Protein AF-0000000078954044 (afdb_homodimer)

Foldseek 3Di:
DPPPVPDPPVPDPDFPAWDWDQFPNAIKTWTWHDDPAEIEIEIASPVDFQWKKKKAQPPQPPVPPPPCVVAWDDDPVDTDFRDIDIDIPDHDDDPLVVVLVSLLCRLACVVVDNHMYMYGDHDPDRDPVRSVSVSVCCRVRPD/DPPPVPDPPPPDPDFPAWDWDQFPNAIKTWTWHDDPAEIEIEIASPVDFQWKKKKAQPPQPPVPPPPCVVAWDDDPVDTDFRDIDIDIPDHDDDPLVVVLVSLLCRLACVVVPNHMYMYTDHDPDRDPVRSVSVSVCCRPRPD

Secondary structure (DSSP, 8-state):
------S--TT--S-SEEEEEEETTEEEEEEEEE-SSEEEEEEESSSSB-EEEEEEESS---TT--GGGG--EE-SS-EEPPPEEEEEEEE---HHHHHHHHHHHHHSGGGG-SSEEEEEEE-S--SHHHHHHHHHHHHHHT-/------S--TT--S-SEEEEEEETTEEEEEEEEE-SSEEEEEEESSSSB-EEEEEEESS---TT--GGGG--EE-SS-EEPPPEEEEEEEE---HHHHHHHHHHHHHSGGGG-SSEEEEEEE-S--SHHHHHHHHHHHHHHT-

Structure (mmCIF, N/CA/C/O backbone):
data_AF-0000000078954044-model_v1
#
loop_
_entity.id
_entity.type
_entity.pdbx_description
1 polymer GH10518
#
loop_
_atom_site.group_PDB
_atom_site.id
_atom_site.type_symbol
_atom_site.label_atom_id
_atom_site.label_alt_id
_atom_site.label_comp_id
_atom_site.label_asym_id
_atom_site.label_entity_id
_atom_site.label_seq_id
_atom_site.pdbx_PDB_ins_code
_atom_site.Cartn_x
_atom_site.Cartn_y
_atom_site.Cartn_z
_atom_site.occupancy
_atom_site.B_iso_or_equiv
_atom_site.auth_seq_id
_atom_site.auth_comp_id
_atom_site.auth_asym_id
_atom_site.auth_atom_id
_atom_site.pdbx_PDB_model_num
ATOM 1 N N . MET A 1 1 ? -21.188 22.438 -9.438 1 19.5 1 MET A N 1
ATOM 2 C CA . MET A 1 1 ? -21.547 21.594 -8.297 1 19.5 1 MET A CA 1
ATOM 3 C C . MET A 1 1 ? -20.953 20.203 -8.438 1 19.5 1 MET A C 1
ATOM 5 O O . MET A 1 1 ? -21.266 19.484 -9.391 1 19.5 1 MET A O 1
ATOM 9 N N . CYS A 1 2 ? -19.625 20.172 -8.312 1 20.33 2 CYS A N 1
ATOM 10 C CA . CYS A 1 2 ? -18.781 19.047 -8.68 1 20.33 2 CYS A CA 1
ATOM 11 C C . CYS A 1 2 ? -19.188 17.797 -7.906 1 20.33 2 CYS A C 1
ATOM 13 O O . CYS A 1 2 ? -19.203 17.797 -6.672 1 20.33 2 CYS A O 1
ATOM 15 N N . GLU A 1 3 ? -20.156 17.125 -8.359 1 23.27 3 GLU A N 1
ATOM 16 C CA . GLU A 1 3 ? -20.75 15.938 -7.75 1 23.27 3 GLU A CA 1
ATOM 17 C C . GLU A 1 3 ? -19.672 14.922 -7.359 1 23.27 3 GLU A C 1
ATOM 19 O O . GLU A 1 3 ? -18.938 14.43 -8.219 1 23.27 3 GLU A O 1
ATOM 24 N N . PHE A 1 4 ? -18.953 15.25 -6.273 1 24.2 4 PHE A N 1
ATOM 25 C CA . PHE A 1 4 ? -17.953 14.383 -5.645 1 24.2 4 PHE A CA 1
ATOM 26 C C . PHE A 1 4 ? -18.516 12.977 -5.445 1 24.2 4 PHE A C 1
ATOM 28 O O . PHE A 1 4 ? -19.391 12.766 -4.613 1 24.2 4 PHE A O 1
ATOM 35 N N . ARG A 1 5 ? -18.938 12.438 -6.48 1 27.2 5 ARG A N 1
ATOM 36 C CA . ARG A 1 5 ? -19.406 11.055 -6.402 1 27.2 5 ARG A CA 1
ATOM 37 C C . ARG A 1 5 ? -18.5 10.219 -5.504 1 27.2 5 ARG A C 1
ATOM 39 O O . ARG A 1 5 ? -17.344 9.992 -5.832 1 27.2 5 ARG A O 1
ATOM 46 N N . ARG A 1 6 ? -18.547 10.297 -4.199 1 33.94 6 ARG A N 1
ATOM 47 C CA . ARG A 1 6 ? -17.984 9.68 -3.002 1 33.94 6 ARG A CA 1
ATOM 48 C C . ARG A 1 6 ? -17.656 8.211 -3.246 1 33.94 6 ARG A C 1
ATOM 50 O O . ARG A 1 6 ? -16.656 7.703 -2.732 1 33.94 6 ARG A O 1
ATOM 57 N N . ALA A 1 7 ? -18.625 7.34 -3.379 1 31.86 7 ALA A N 1
ATOM 58 C CA . ALA A 1 7 ? -18.781 5.922 -3.066 1 31.86 7 ALA A CA 1
ATOM 59 C C . ALA A 1 7 ? -17.938 5.059 -3.996 1 31.86 7 ALA A C 1
ATOM 61 O O . ALA A 1 7 ? -17.906 5.285 -5.207 1 31.86 7 ALA A O 1
ATOM 62 N N . ALA A 1 8 ? -16.859 4.5 -3.418 1 41.53 8 ALA A N 1
ATOM 63 C CA . ALA A 1 8 ? -16.203 3.457 -4.199 1 41.53 8 ALA A CA 1
ATOM 64 C C . ALA A 1 8 ? -17.203 2.701 -5.062 1 41.53 8 ALA A C 1
ATOM 66 O O . ALA A 1 8 ? -18.219 2.209 -4.559 1 41.53 8 ALA A O 1
ATOM 67 N N . ASP A 1 9 ? -17.516 3.293 -6.09 1 43.69 9 ASP A N 1
ATOM 68 C CA . ASP A 1 9 ? -18.297 2.459 -6.988 1 43.69 9 ASP A CA 1
ATOM 69 C C . ASP A 1 9 ? -17.797 1.018 -6.984 1 43.69 9 ASP A C 1
ATOM 71 O O . ASP A 1 9 ? -16.641 0.755 -7.328 1 43.69 9 ASP A O 1
ATOM 75 N N . PRO A 1 10 ? -18.422 0.199 -6.164 1 49.16 10 PRO A N 1
ATOM 76 C CA . PRO A 1 10 ? -18.031 -1.212 -6.117 1 49.16 10 PRO A CA 1
ATOM 77 C C . PRO A 1 10 ? -17.547 -1.734 -7.465 1 49.16 10 PRO A C 1
ATOM 79 O O . PRO A 1 10 ? -16.75 -2.67 -7.512 1 49.16 10 PRO A O 1
ATOM 82 N N . ASP A 1 11 ? -18.031 -1.057 -8.461 1 52.28 11 ASP A N 1
ATOM 83 C CA . ASP A 1 11 ? -17.672 -1.489 -9.812 1 52.28 11 ASP A CA 1
ATOM 84 C C . ASP A 1 11 ? -16.391 -0.814 -10.281 1 52.28 11 ASP A C 1
ATOM 86 O O . ASP A 1 11 ? -15.922 -1.064 -11.398 1 52.28 11 ASP A O 1
ATOM 90 N N . GLN A 1 12 ? -15.93 0.042 -9.359 1 59.09 12 GLN A N 1
ATOM 91 C CA . GLN A 1 12 ? -14.742 0.755 -9.812 1 59.09 12 GLN A CA 1
ATOM 92 C C . GLN A 1 12 ? -13.5 -0.124 -9.703 1 59.09 12 GLN A C 1
ATOM 94 O O . GLN A 1 12 ? -13.18 -0.629 -8.625 1 59.09 12 GLN A O 1
ATOM 99 N N . LYS A 1 13 ? -12.984 -0.456 -10.797 1 72.31 13 LYS A N 1
ATOM 100 C CA . LYS A 1 13 ? -11.734 -1.211 -10.891 1 72.31 13 LYS A CA 1
ATOM 101 C C . LYS A 1 13 ? -10.531 -0.309 -10.648 1 72.31 13 LYS A C 1
ATOM 103 O O . LYS A 1 13 ? -10.531 0.858 -11.047 1 72.31 13 LYS A O 1
ATOM 108 N N . GLY A 1 14 ? -9.664 -0.763 -9.789 1 88.19 14 GLY A N 1
ATOM 109 C CA . GLY A 1 14 ? -8.445 -0.006 -9.539 1 88.19 14 GLY A CA 1
ATOM 110 C C . GLY A 1 14 ? -8.562 0.932 -8.359 1 88.19 14 GLY A C 1
ATOM 111 O O . GLY A 1 14 ? -9.289 0.649 -7.402 1 88.19 14 GLY A O 1
ATOM 112 N N . PHE A 1 15 ? -7.723 1.898 -8.312 1 93.62 15 PHE A N 1
ATOM 113 C CA . PHE A 1 15 ? -7.695 2.867 -7.223 1 93.62 15 PHE A CA 1
ATOM 114 C C . PHE A 1 15 ? -8.594 4.059 -7.535 1 93.62 15 PHE A C 1
ATOM 116 O O . PHE A 1 15 ? -8.82 4.379 -8.703 1 93.62 15 PHE A O 1
ATOM 123 N N . LYS A 1 16 ? -9.109 4.695 -6.512 1 94.06 16 LYS A N 1
ATOM 124 C CA . LYS A 1 16 ? -9.961 5.871 -6.684 1 94.06 16 LYS A CA 1
ATOM 125 C C . LYS A 1 16 ? -9.203 6.988 -7.402 1 94.06 16 LYS A C 1
ATOM 127 O O . LYS A 1 16 ? -9.75 7.625 -8.312 1 94.06 16 LYS A O 1
ATOM 132 N N . LYS A 1 17 ? -7.977 7.273 -6.969 1 95.69 17 LYS A N 1
ATOM 133 C CA . LYS A 1 17 ? -7.09 8.242 -7.613 1 95.69 17 LYS A CA 1
ATOM 134 C C . LYS A 1 17 ? -5.703 7.648 -7.844 1 95.69 17 LYS A C 1
ATOM 136 O O . LYS A 1 17 ? -5.16 6.969 -6.973 1 95.69 17 LYS A O 1
ATOM 141 N N . GLN A 1 18 ? -5.234 7.828 -8.992 1 96.19 18 GLN A N 1
ATOM 142 C CA . GLN A 1 18 ? -3.869 7.457 -9.367 1 96.19 18 GLN A CA 1
ATOM 143 C C . GLN A 1 18 ? -3.322 8.391 -10.445 1 96.19 18 GLN A C 1
ATOM 145 O O . GLN A 1 18 ? -3.854 8.438 -11.555 1 96.19 18 GLN A O 1
ATOM 150 N N . PHE A 1 19 ? -2.314 9.102 -10.109 1 96.56 19 PHE A N 1
ATOM 151 C CA . PHE A 1 19 ? -1.768 10.047 -11.078 1 96.56 19 PHE A CA 1
ATOM 152 C C . PHE A 1 19 ? -0.327 10.398 -10.734 1 96.56 19 PHE A C 1
ATOM 154 O O . PHE A 1 19 ? 0.164 10.055 -9.656 1 96.56 19 PHE A O 1
ATOM 161 N N . ALA A 1 20 ? 0.338 10.945 -11.75 1 97.44 20 ALA A N 1
ATOM 162 C CA . ALA A 1 20 ? 1.681 11.492 -11.57 1 97.44 20 ALA A CA 1
ATOM 163 C C . ALA A 1 20 ? 1.743 12.945 -12.023 1 97.44 20 ALA A C 1
ATOM 165 O O . ALA A 1 20 ? 1.088 13.336 -12.992 1 97.44 20 ALA A O 1
ATOM 166 N N . ILE A 1 21 ? 2.465 13.719 -11.273 1 98 21 ILE A N 1
ATOM 167 C CA . ILE A 1 21 ? 2.645 15.125 -11.617 1 98 21 ILE A CA 1
ATOM 168 C C . ILE A 1 21 ? 4.031 15.594 -11.188 1 98 21 ILE A C 1
ATOM 170 O O . ILE A 1 21 ? 4.621 15.023 -10.258 1 98 21 ILE A O 1
ATOM 174 N N . VAL A 1 22 ? 4.547 16.656 -11.859 1 97.94 22 VAL A N 1
ATOM 175 C CA . VAL A 1 22 ? 5.848 17.203 -11.484 1 97.94 22 VAL A CA 1
ATOM 176 C C . VAL A 1 22 ? 5.688 18.172 -10.32 1 97.94 22 VAL A C 1
ATOM 178 O O . VAL A 1 22 ? 4.93 19.141 -10.414 1 97.94 22 VAL A O 1
ATOM 181 N N . VAL A 1 23 ? 6.316 17.875 -9.211 1 98 23 VAL A N 1
ATOM 182 C CA . VAL A 1 23 ? 6.344 18.75 -8.039 1 98 23 VAL A CA 1
ATOM 183 C C . VAL A 1 23 ? 7.773 19.203 -7.773 1 98 23 VAL A C 1
ATOM 185 O O . VAL A 1 23 ? 8.641 18.406 -7.434 1 98 23 VAL A O 1
ATOM 188 N N . ASN A 1 24 ? 8.023 20.516 -7.863 1 96.75 24 ASN A N 1
ATOM 189 C CA . ASN A 1 24 ? 9.359 21.062 -7.672 1 96.75 24 ASN A CA 1
ATOM 190 C C . ASN A 1 24 ? 10.383 20.375 -8.57 1 96.75 24 ASN A C 1
ATOM 192 O O . ASN A 1 24 ? 11.43 19.938 -8.102 1 96.75 24 ASN A O 1
ATOM 196 N N . ASP A 1 25 ? 10.031 20.047 -9.758 1 96.94 25 ASP A N 1
ATOM 197 C CA . ASP A 1 25 ? 10.875 19.531 -10.836 1 96.94 25 ASP A CA 1
ATOM 198 C C . ASP A 1 25 ? 11.148 18.047 -10.664 1 96.94 25 ASP A C 1
ATOM 200 O O . ASP A 1 25 ? 12.102 17.516 -11.242 1 96.94 25 ASP A O 1
ATOM 204 N N . ILE A 1 26 ? 10.414 17.422 -9.867 1 98.06 26 ILE A N 1
ATOM 205 C CA . ILE A 1 26 ? 10.594 16 -9.641 1 98.06 26 ILE A CA 1
ATOM 206 C C . ILE A 1 26 ? 9.289 15.266 -9.945 1 98.06 26 ILE A C 1
ATOM 208 O O . ILE A 1 26 ? 8.227 15.641 -9.445 1 98.06 26 ILE A O 1
ATOM 212 N N . ASN A 1 27 ? 9.344 14.242 -10.82 1 97.94 27 ASN A N 1
ATOM 213 C CA . ASN A 1 27 ? 8.172 13.414 -11.07 1 97.94 27 ASN A CA 1
ATOM 214 C C . ASN A 1 27 ? 7.668 12.75 -9.789 1 97.94 27 ASN A C 1
ATOM 216 O O . ASN A 1 27 ? 8.422 12.062 -9.109 1 97.94 27 ASN A O 1
ATOM 220 N N . THR A 1 28 ? 6.449 12.992 -9.414 1 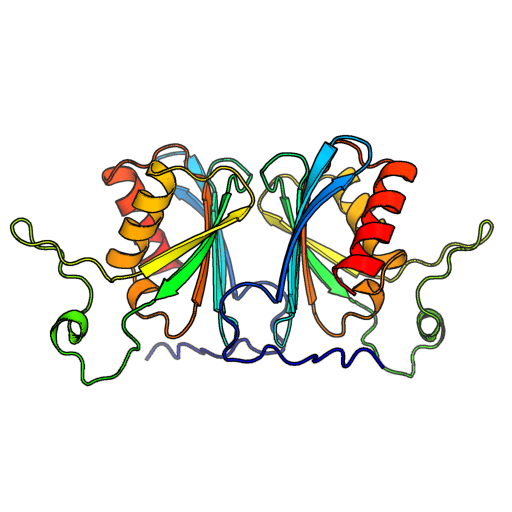98.38 28 THR A N 1
ATOM 221 C CA . THR A 1 28 ? 5.871 12.508 -8.164 1 98.38 28 THR A CA 1
ATOM 222 C C . THR A 1 28 ? 4.617 11.688 -8.438 1 98.38 28 THR A C 1
ATOM 224 O O . THR A 1 28 ? 3.688 12.156 -9.094 1 98.38 28 THR A O 1
ATOM 227 N N . GLU A 1 29 ? 4.578 10.469 -7.965 1 98.19 29 GLU A N 1
ATOM 228 C CA . GLU A 1 29 ? 3.453 9.555 -8.156 1 98.19 29 GLU A CA 1
ATOM 229 C C . GLU A 1 29 ? 2.537 9.547 -6.938 1 98.19 29 GLU A C 1
ATOM 231 O O . GLU A 1 29 ? 3.01 9.539 -5.801 1 98.19 29 GLU A O 1
ATOM 236 N N . PHE A 1 30 ? 1.167 9.594 -7.223 1 98.31 30 PHE A N 1
ATOM 237 C CA . PHE A 1 30 ? 0.156 9.586 -6.172 1 98.31 30 PHE A CA 1
ATOM 238 C C . PHE A 1 30 ? -0.832 8.438 -6.379 1 98.31 30 PHE A C 1
ATOM 240 O O . PHE A 1 30 ? -1.298 8.211 -7.496 1 98.31 30 PHE A O 1
ATOM 247 N N . VAL A 1 31 ? -1.129 7.73 -5.332 1 97.94 31 VAL A N 1
ATOM 248 C CA . VAL A 1 31 ? -2.201 6.742 -5.32 1 97.94 31 VAL A CA 1
ATOM 249 C C . VAL A 1 31 ? -3.07 6.938 -4.082 1 97.94 31 VAL A C 1
ATOM 251 O O . VAL A 1 31 ? -2.559 7.039 -2.967 1 97.94 31 VAL A O 1
ATOM 254 N N . PHE A 1 32 ? -4.383 7.055 -4.289 1 97.44 32 PHE A N 1
ATOM 255 C CA . PHE A 1 32 ? -5.312 7.207 -3.178 1 97.44 32 PHE A CA 1
ATOM 256 C C . PHE A 1 32 ? -6.531 6.309 -3.365 1 97.44 32 PHE A C 1
ATOM 258 O O . PHE A 1 32 ? -7.059 6.195 -4.473 1 97.44 32 PHE A O 1
ATOM 265 N N . HIS A 1 33 ? -6.797 5.699 -2.352 1 95.44 33 HIS A N 1
ATOM 266 C CA . HIS A 1 33 ? -8.039 4.934 -2.332 1 95.44 33 HIS A CA 1
ATOM 267 C C . HIS A 1 33 ? -8.703 4.992 -0.959 1 95.44 33 HIS A C 1
ATOM 269 O O . HIS A 1 33 ? -8.039 4.793 0.063 1 95.44 33 HIS A O 1
ATOM 275 N N . ASN A 1 34 ? -9.953 5.281 -0.85 1 93.31 34 ASN A N 1
ATOM 276 C CA . ASN A 1 34 ? -10.68 5.234 0.414 1 93.31 34 ASN A CA 1
ATOM 277 C C . ASN A 1 34 ? -11.516 3.961 0.533 1 93.31 34 ASN A C 1
ATOM 279 O O . ASN A 1 34 ? -12.609 3.877 -0.023 1 93.31 34 ASN A O 1
ATOM 283 N N . PHE A 1 35 ? -11.047 3.008 1.315 1 90.38 35 PHE A N 1
ATOM 284 C CA . PHE A 1 35 ? -11.82 1.823 1.663 1 90.38 35 PHE A CA 1
ATOM 285 C C . PHE A 1 35 ? -12.883 2.158 2.707 1 90.38 35 PHE A C 1
ATOM 287 O O . PHE A 1 35 ? -12.984 3.303 3.15 1 90.38 35 PHE A O 1
ATOM 294 N N . ASP A 1 36 ? -13.594 1.167 3.078 1 85.5 36 ASP A N 1
ATOM 295 C CA . ASP A 1 36 ? -14.664 1.419 4.043 1 85.5 36 ASP A CA 1
ATOM 296 C C . ASP A 1 36 ? -14.094 1.834 5.398 1 85.5 36 ASP A C 1
ATOM 298 O O . ASP A 1 36 ? -14.648 2.699 6.074 1 85.5 36 ASP A O 1
ATOM 302 N N . ASN A 1 37 ? -12.992 1.224 5.766 1 87.38 37 ASN A N 1
ATOM 303 C CA . ASN A 1 37 ? -12.531 1.46 7.129 1 87.38 37 ASN A CA 1
ATOM 304 C C . ASN A 1 37 ? -11.094 1.963 7.16 1 87.38 37 ASN A C 1
ATOM 306 O O . ASN A 1 37 ? -10.477 2.031 8.227 1 87.38 37 ASN A O 1
ATOM 310 N N . LYS A 1 38 ? -10.539 2.23 5.98 1 92.94 38 LYS A N 1
ATOM 311 C CA . LYS A 1 38 ? -9.164 2.707 5.914 1 92.94 38 LYS A CA 1
ATOM 312 C C . LYS A 1 38 ? -8.938 3.557 4.668 1 92.94 38 LYS A C 1
ATOM 314 O O . LYS A 1 38 ? -9.414 3.217 3.582 1 92.94 38 LYS A O 1
ATOM 319 N N . TRP A 1 39 ? -8.32 4.617 4.852 1 96 39 TRP A N 1
ATOM 320 C CA . TRP A 1 39 ? -7.781 5.309 3.686 1 96 39 TRP A CA 1
ATOM 321 C C . TRP A 1 39 ? -6.371 4.816 3.367 1 96 39 TRP A C 1
ATOM 323 O O . TRP A 1 39 ? -5.582 4.543 4.273 1 96 39 TRP A O 1
ATOM 333 N N . LEU A 1 40 ? -6.09 4.645 2.084 1 97 40 LEU A N 1
ATOM 334 C CA . LEU A 1 40 ? -4.75 4.336 1.599 1 97 40 LEU A CA 1
ATOM 335 C C . LEU A 1 40 ? -4.195 5.484 0.765 1 97 40 LEU A C 1
ATOM 337 O O . LEU A 1 40 ? -4.824 5.918 -0.201 1 97 40 LEU A O 1
ATOM 341 N N . LEU A 1 41 ? -3.051 6.039 1.165 1 98.62 41 LEU A N 1
ATOM 342 C CA . LEU A 1 41 ? -2.383 7.105 0.429 1 98.62 41 LEU A CA 1
ATOM 343 C C . LEU A 1 41 ? -0.905 6.785 0.228 1 98.62 41 LEU A C 1
ATOM 345 O O . LEU A 1 41 ? -0.163 6.625 1.199 1 98.62 41 LEU A O 1
ATOM 349 N N . LEU A 1 42 ? -0.489 6.672 -1.026 1 98.62 42 LEU A N 1
ATOM 350 C CA . LEU A 1 42 ? 0.913 6.461 -1.375 1 98.62 42 LEU A CA 1
ATOM 351 C C . LEU A 1 42 ? 1.444 7.621 -2.211 1 98.62 42 LEU A C 1
ATOM 353 O O . LEU A 1 42 ? 0.804 8.039 -3.178 1 98.62 42 LEU A O 1
ATOM 357 N N . ILE A 1 43 ? 2.582 8.148 -1.79 1 98.75 43 ILE A N 1
ATOM 358 C CA . ILE A 1 43 ? 3.258 9.234 -2.494 1 98.75 43 ILE A CA 1
ATOM 359 C C . ILE A 1 43 ? 4.742 8.906 -2.637 1 98.75 43 ILE A C 1
ATOM 361 O O . ILE A 1 43 ? 5.418 8.602 -1.649 1 98.75 43 ILE A O 1
ATOM 365 N N . THR A 1 44 ? 5.27 8.984 -3.857 1 98.38 44 THR A N 1
ATOM 366 C CA . THR A 1 44 ? 6.707 8.742 -3.939 1 98.38 44 THR A CA 1
ATOM 367 C C . THR A 1 44 ? 7.328 9.555 -5.07 1 98.38 44 THR A C 1
ATOM 369 O O . THR A 1 44 ? 6.711 9.75 -6.121 1 98.38 44 THR A O 1
ATOM 372 N N . GLN A 1 45 ? 8.445 10.062 -4.859 1 98.06 45 GLN A N 1
ATOM 373 C CA . GLN A 1 45 ? 9.352 10.688 -5.82 1 98.06 45 GLN A CA 1
ATOM 374 C C . GLN A 1 45 ? 10.57 9.805 -6.078 1 98.06 45 GLN A C 1
ATOM 376 O O . GLN A 1 45 ? 11.5 10.211 -6.781 1 98.06 45 GLN A O 1
ATOM 381 N N . LEU A 1 46 ? 10.562 8.594 -5.551 1 97.25 46 LEU A N 1
ATOM 382 C CA . LEU A 1 46 ? 11.711 7.688 -5.57 1 97.25 46 LEU A CA 1
ATOM 383 C C . LEU A 1 46 ? 11.453 6.508 -6.496 1 97.25 46 LEU A C 1
ATOM 385 O O . LEU A 1 46 ? 12.359 5.723 -6.777 1 97.25 46 LEU A O 1
ATOM 389 N N . GLY A 1 47 ? 10.234 6.355 -6.887 1 94.88 47 GLY A N 1
ATOM 390 C CA . GLY A 1 47 ? 9.836 5.18 -7.645 1 94.88 47 GLY A CA 1
ATOM 391 C C . GLY A 1 47 ? 9.641 3.951 -6.781 1 94.88 47 GLY A C 1
ATOM 392 O O . GLY A 1 47 ? 9.617 2.826 -7.289 1 94.88 47 GLY A O 1
ATOM 393 N N . LYS A 1 48 ? 9.672 4.16 -5.57 1 96.19 48 LYS A N 1
ATOM 394 C CA . LYS A 1 48 ? 9.461 3.119 -4.57 1 96.19 48 LYS A CA 1
ATOM 395 C C . LYS A 1 48 ? 8.867 3.699 -3.291 1 96.19 48 LYS A C 1
ATOM 397 O O . LYS A 1 48 ? 8.867 4.918 -3.098 1 96.19 48 LYS A O 1
ATOM 402 N N . ILE A 1 49 ? 8.32 2.875 -2.479 1 97.25 49 ILE A N 1
ATOM 403 C CA . ILE A 1 49 ? 7.832 3.268 -1.163 1 97.25 49 ILE A CA 1
ATOM 404 C C . ILE A 1 49 ? 8.797 2.775 -0.084 1 97.25 49 ILE A C 1
ATOM 406 O O . ILE A 1 49 ? 8.875 1.575 0.186 1 97.25 49 ILE A O 1
ATOM 410 N N . PRO A 1 50 ? 9.508 3.703 0.532 1 97 50 PRO A N 1
ATOM 411 C CA . PRO A 1 50 ? 10.57 3.281 1.453 1 97 50 PRO A CA 1
ATOM 412 C C . PRO A 1 50 ? 10.023 2.809 2.799 1 97 50 PRO A C 1
ATOM 414 O O . PRO A 1 50 ? 10.719 2.117 3.543 1 97 50 PRO A O 1
ATOM 417 N N . ALA A 1 51 ? 8.836 3.275 3.129 1 97.19 51 ALA A N 1
ATOM 418 C CA . ALA A 1 51 ? 8.211 2.871 4.387 1 97.19 51 ALA A CA 1
ATOM 419 C C . ALA A 1 51 ? 6.691 3.014 4.312 1 97.19 51 ALA A C 1
ATOM 421 O O . ALA A 1 51 ? 6.176 3.855 3.574 1 97.19 51 ALA A O 1
ATOM 422 N N . LEU A 1 52 ? 6.012 2.16 5.043 1 97.94 52 LEU A N 1
ATOM 423 C CA . LEU A 1 52 ? 4.555 2.172 5.141 1 97.94 52 LEU A CA 1
ATOM 424 C C . LEU A 1 52 ? 4.109 2.318 6.594 1 97.94 52 LEU A C 1
ATOM 426 O O . LEU A 1 52 ? 4.602 1.609 7.473 1 97.94 52 LEU A O 1
ATOM 430 N N . TYR A 1 53 ? 3.156 3.238 6.832 1 97.94 53 TYR A N 1
ATOM 431 C CA . TYR A 1 53 ? 2.695 3.504 8.188 1 97.94 53 TYR A CA 1
ATOM 432 C C . TYR A 1 53 ? 1.189 3.303 8.305 1 97.94 53 TYR A C 1
ATOM 434 O O . TYR A 1 53 ? 0.437 3.684 7.406 1 97.94 53 TYR A O 1
ATOM 442 N N . ASN A 1 54 ? 0.785 2.703 9.383 1 97 54 ASN A N 1
ATOM 443 C CA . ASN A 1 54 ? -0.6 2.807 9.836 1 97 54 ASN A CA 1
ATOM 444 C C . ASN A 1 54 ? -0.789 3.967 10.805 1 97 54 ASN A C 1
ATOM 446 O O . ASN A 1 54 ? -0.036 4.102 11.773 1 97 54 ASN A O 1
ATOM 450 N N . VAL A 1 55 ? -1.717 4.801 10.547 1 96.75 55 VAL A N 1
ATOM 451 C CA . VAL A 1 55 ? -1.972 5.98 11.375 1 96.75 55 VAL A CA 1
ATOM 452 C C . VAL A 1 55 ? -3.361 5.879 12 1 96.75 55 VAL A C 1
ATOM 454 O O . VAL A 1 55 ? -4.363 5.805 11.289 1 96.75 55 VAL A O 1
ATOM 457 N N . ALA A 1 56 ? -3.412 5.832 13.289 1 94.12 56 ALA A N 1
ATOM 458 C CA . ALA A 1 56 ? -4.656 5.891 14.047 1 94.12 56 ALA A CA 1
ATOM 459 C C . ALA A 1 56 ? -4.891 7.293 14.609 1 94.12 56 ALA A C 1
ATOM 461 O O . ALA A 1 56 ? -3.99 7.891 15.203 1 94.12 56 ALA A O 1
ATOM 462 N N . PHE A 1 57 ? -6.051 7.723 14.352 1 89.88 57 PHE A N 1
ATOM 463 C CA . PHE A 1 57 ? -6.406 9.031 14.891 1 89.88 57 PHE A CA 1
ATOM 464 C C . PHE A 1 57 ? -6.98 8.898 16.297 1 89.88 57 PHE A C 1
ATOM 466 O O . PHE A 1 57 ? -7.945 8.164 16.516 1 89.88 57 PHE A O 1
ATOM 473 N N . ASP A 1 58 ? -6.371 9.375 17.25 1 81.94 58 ASP A N 1
ATOM 474 C CA . ASP A 1 58 ? -6.668 9.18 18.672 1 81.94 58 ASP A CA 1
ATOM 475 C C . ASP A 1 58 ? -7.949 9.906 19.062 1 81.94 58 ASP A C 1
ATOM 477 O O . ASP A 1 58 ? -8.648 9.484 20 1 81.94 58 ASP A O 1
ATOM 481 N N . VAL A 1 59 ? -8.188 11.023 18.656 1 66.94 59 VAL A N 1
ATOM 482 C CA . VAL A 1 59 ? -9.398 11.719 19.078 1 66.94 59 VAL A CA 1
ATOM 483 C C . VAL A 1 59 ? -10.586 11.234 18.25 1 66.94 59 VAL A C 1
ATOM 485 O O . VAL A 1 59 ? -10.531 11.25 17.016 1 66.94 59 VAL A O 1
ATOM 488 N N . LYS A 1 60 ? -11.266 10.094 18.719 1 55.25 60 LYS A N 1
ATOM 489 C CA . LYS A 1 60 ? -12.492 9.719 18.031 1 55.25 60 LYS A CA 1
ATOM 490 C C . LYS A 1 60 ? -13.367 10.938 17.766 1 55.25 60 LYS A C 1
ATOM 492 O O . LYS A 1 60 ? -13.383 11.883 18.547 1 55.25 60 LYS A O 1
ATOM 497 N N . ARG A 1 61 ? -13.578 11.211 16.406 1 51.12 61 ARG A N 1
ATOM 498 C CA . ARG A 1 61 ? -14.477 12.289 16.031 1 51.12 61 ARG A CA 1
ATOM 499 C C . ARG A 1 61 ? -15.586 12.461 17.078 1 51.12 61 ARG A C 1
ATOM 501 O O . ARG A 1 61 ? -16.766 12.242 16.766 1 51.12 61 ARG A O 1
ATOM 508 N N . ASP A 1 62 ? -15.508 11.906 18.172 1 47.56 62 ASP A N 1
ATOM 509 C CA . ASP A 1 62 ? -16.625 12.289 19.016 1 47.56 62 ASP A CA 1
ATOM 510 C C . ASP A 1 62 ? -16.781 13.812 19.062 1 47.56 62 ASP A C 1
ATOM 512 O O . ASP A 1 62 ? -15.797 14.539 19.188 1 47.56 62 ASP A O 1
ATOM 516 N N . ASN A 1 63 ? -17.859 14.398 18.516 1 46.94 63 ASN A N 1
ATOM 517 C CA . ASN A 1 63 ? -18.344 15.781 18.594 1 46.94 63 ASN A CA 1
ATOM 518 C C . ASN A 1 63 ? -17.891 16.469 19.875 1 46.94 63 ASN A C 1
ATOM 520 O O . ASN A 1 63 ? -18.172 17.656 20.078 1 46.94 63 ASN A O 1
ATOM 524 N N . ARG A 1 64 ? -17.781 15.68 20.922 1 41.5 64 ARG A N 1
ATOM 525 C CA . ARG A 1 64 ? -17.719 16.391 22.203 1 41.5 64 ARG A CA 1
ATOM 526 C C . ARG A 1 64 ? -16.297 16.859 22.484 1 41.5 64 ARG A C 1
ATOM 528 O O . ARG A 1 64 ? -16.031 17.469 23.531 1 41.5 64 ARG A O 1
ATOM 535 N N . VAL A 1 65 ? -15.328 16.328 21.922 1 46.47 65 VAL A N 1
ATOM 536 C CA . VAL A 1 65 ? -14.086 16.891 22.438 1 46.47 65 VAL A CA 1
ATOM 537 C C . VAL A 1 65 ? -13.719 18.156 21.672 1 46.47 65 VAL A C 1
ATOM 539 O O . VAL A 1 65 ? -13.531 18.109 20.453 1 46.47 65 VAL A O 1
ATOM 542 N N . ILE A 1 66 ? -13.836 19.266 22.125 1 47.22 66 ILE A N 1
ATOM 543 C CA . ILE A 1 66 ? -13.828 20.688 21.812 1 47.22 66 ILE A CA 1
ATOM 544 C C . ILE A 1 66 ? -12.57 21.031 21.031 1 47.22 66 ILE A C 1
ATOM 546 O O . ILE A 1 66 ? -12.641 21.719 20 1 47.22 66 ILE A O 1
ATOM 550 N N . PRO A 1 67 ? -11.414 20.859 21.766 1 47.47 67 PRO A N 1
ATOM 551 C CA . PRO A 1 67 ? -10.289 21.578 21.172 1 47.47 67 PRO A CA 1
ATOM 552 C C . PRO A 1 67 ? -9.984 21.141 19.734 1 47.47 67 PRO A C 1
ATOM 554 O O . PRO A 1 67 ? -9.398 21.906 18.969 1 47.47 67 PRO A O 1
ATOM 557 N N . TYR A 1 68 ? -10.227 19.859 19.281 1 52 68 TYR A N 1
ATOM 558 C CA . TYR A 1 68 ? -9.906 19.406 17.922 1 52 68 TYR A CA 1
ATOM 559 C C . TYR A 1 68 ? -11.094 19.594 16.984 1 52 68 TYR A C 1
ATOM 561 O O . TYR A 1 68 ? -11.102 19.062 15.875 1 52 68 TYR A O 1
ATOM 569 N N . 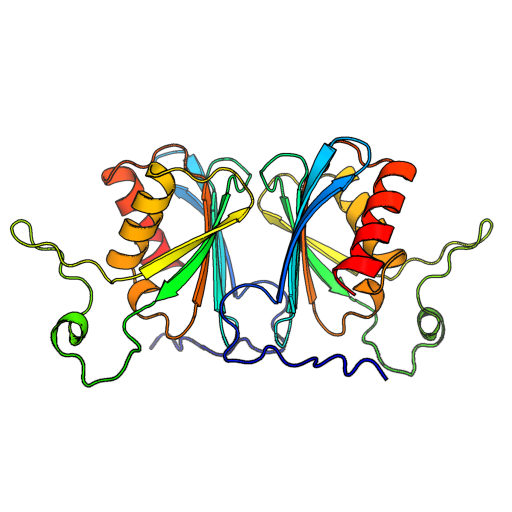LEU A 1 69 ? -12.188 20.062 17.578 1 55.78 69 LEU A N 1
ATOM 570 C CA . LEU A 1 69 ? -13.336 20.406 16.75 1 55.78 69 LEU A CA 1
ATOM 571 C C . LEU A 1 69 ? -12.945 21.375 15.633 1 55.78 69 LEU A C 1
ATOM 573 O O . LEU A 1 69 ? -13.594 21.406 14.586 1 55.78 69 LEU A O 1
ATOM 577 N N . HIS A 1 70 ? -11.891 22.016 15.977 1 61.84 70 HIS A N 1
ATOM 578 C CA . HIS A 1 70 ? -11.602 23.047 14.977 1 61.84 70 HIS A CA 1
ATOM 579 C C . HIS A 1 70 ? -10.578 22.547 13.961 1 61.84 70 HIS A C 1
ATOM 581 O O . HIS A 1 70 ? -10.32 23.203 12.953 1 61.84 70 HIS A O 1
ATOM 587 N N . GLY A 1 71 ? -10.258 21.266 14.086 1 65.88 71 GLY A N 1
ATOM 588 C CA . GLY A 1 71 ? -9.227 20.828 13.164 1 65.88 71 GLY A CA 1
ATOM 589 C C . GLY A 1 71 ? -7.855 21.391 13.5 1 65.88 71 GLY A C 1
ATOM 590 O O . GLY A 1 71 ? -7.688 22.062 14.516 1 65.88 71 GLY A O 1
ATOM 591 N N . PRO A 1 72 ? -6.816 21.062 12.805 1 75.38 72 PRO A N 1
ATOM 592 C CA . PRO A 1 72 ? -5.484 21.609 13.055 1 75.38 72 PRO A CA 1
ATOM 593 C C . PRO A 1 72 ? -5.434 23.125 12.914 1 75.38 72 PRO A C 1
ATOM 595 O O . PRO A 1 72 ? -6.203 23.703 12.141 1 75.38 72 PRO A O 1
ATOM 598 N N . VAL A 1 73 ? -4.812 23.781 13.867 1 73.69 73 VAL A N 1
ATOM 599 C CA . VAL A 1 73 ? -4.621 25.219 13.82 1 73.69 73 VAL A CA 1
ATOM 600 C C . VAL A 1 73 ? -3.195 25.547 13.383 1 73.69 73 VAL A C 1
ATOM 602 O O . VAL A 1 73 ? -2.236 24.953 13.891 1 73.69 73 VAL A O 1
ATOM 605 N N . ASP A 1 74 ? -3.082 26.125 12.258 1 71.88 74 ASP A N 1
ATOM 606 C CA . ASP A 1 74 ? -1.785 26.578 11.766 1 71.88 74 ASP A CA 1
ATOM 607 C C . ASP A 1 74 ? -1.595 28.078 12.008 1 71.88 74 ASP A C 1
ATOM 60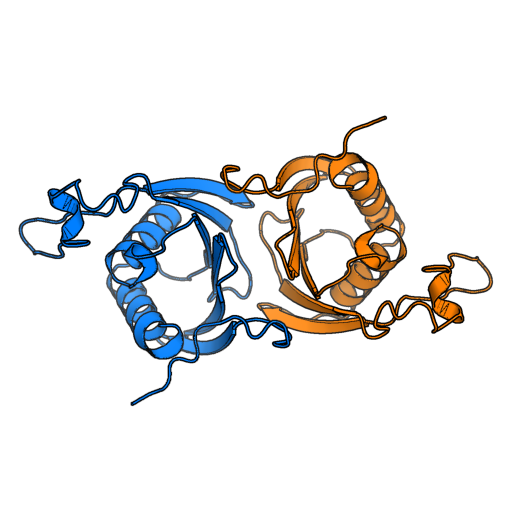9 O O . ASP A 1 74 ? -1.944 28.891 11.156 1 71.88 74 ASP A O 1
ATOM 613 N N . HIS A 1 75 ? -1.283 28.422 13.258 1 74.88 75 HIS A N 1
ATOM 614 C CA . HIS A 1 75 ? -0.978 29.797 13.633 1 74.88 75 HIS A CA 1
ATOM 615 C C . HIS A 1 75 ? 0.497 29.953 13.984 1 74.88 75 HIS A C 1
ATOM 617 O O . HIS A 1 75 ? 1.108 29.047 14.547 1 74.88 75 HIS A O 1
ATOM 623 N N . PRO A 1 76 ? 1.126 31.031 13.461 1 74.62 76 PRO A N 1
ATOM 624 C CA . PRO A 1 76 ? 2.555 31.234 13.703 1 74.62 76 PRO A CA 1
ATOM 625 C C . PRO A 1 76 ? 2.928 31.109 15.172 1 74.62 76 PRO A C 1
ATOM 627 O O . PRO A 1 76 ? 4.035 30.672 15.5 1 74.62 76 PRO A O 1
ATOM 630 N N . GLU A 1 77 ? 2.041 31.5 16.047 1 78.56 77 GLU A N 1
ATOM 631 C CA . GLU A 1 77 ? 2.35 31.531 17.469 1 78.56 77 GLU A CA 1
ATOM 632 C C . GLU A 1 77 ? 1.878 30.25 18.172 1 78.56 77 GLU A C 1
ATOM 634 O O . GLU A 1 77 ? 2.338 29.938 19.266 1 78.56 77 GLU A O 1
ATOM 639 N N . TYR A 1 78 ? 0.881 29.641 17.531 1 75.62 78 TYR A N 1
ATOM 640 C CA . TYR A 1 78 ? 0.341 28.453 18.188 1 75.62 78 TYR A CA 1
ATOM 641 C C . TYR A 1 78 ? 0.012 27.375 17.172 1 75.62 78 TYR A C 1
ATOM 643 O O . TYR A 1 78 ? -0.605 27.656 16.141 1 75.62 78 TYR A O 1
ATOM 651 N N . HIS A 1 79 ? 0.71 26.188 17.281 1 77.62 79 HIS A N 1
ATOM 652 C CA . HIS A 1 79 ? 0.429 25.062 16.391 1 77.62 79 HIS A CA 1
ATOM 653 C C . HIS A 1 79 ? -0.204 23.906 17.156 1 77.62 79 HIS A C 1
ATOM 655 O O . HIS A 1 79 ? 0.216 23.594 18.281 1 77.62 79 HIS A O 1
ATOM 661 N N . VAL A 1 80 ? -1.468 23.547 16.688 1 80.06 80 VAL A N 1
ATOM 662 C CA . VAL A 1 80 ? -2.088 22.359 17.25 1 80.06 80 VAL A CA 1
ATOM 663 C C . VAL A 1 80 ? -2.135 21.25 16.203 1 80.06 80 VAL A C 1
ATOM 665 O O . VAL A 1 80 ? -2.684 21.438 15.125 1 80.06 80 VAL A O 1
ATOM 668 N N . SER A 1 81 ? -1.476 20.234 16.531 1 86.25 81 SER A N 1
ATOM 669 C CA . SER A 1 81 ? -1.477 19.078 15.633 1 86.25 81 SER A CA 1
ATOM 670 C C . SER A 1 81 ? -2.561 18.078 16.016 1 86.25 81 SER A C 1
ATOM 672 O O . SER A 1 81 ? -2.924 17.969 17.188 1 86.25 81 SER A O 1
ATOM 674 N N . VAL A 1 82 ? -3.119 17.469 15.039 1 87.94 82 VAL A N 1
ATOM 675 C CA . VAL A 1 82 ? -4.043 16.359 15.289 1 87.94 82 VAL A CA 1
ATOM 676 C C . VAL A 1 82 ? -3.291 15.188 15.914 1 87.94 82 VAL A C 1
ATOM 678 O O . VAL A 1 82 ? -2.27 14.75 15.383 1 87.94 82 VAL A O 1
ATOM 681 N N . PRO A 1 83 ? -3.727 14.797 17.078 1 90.75 83 PRO A N 1
ATOM 682 C CA . PRO A 1 83 ? -3.039 13.664 17.703 1 90.75 83 PRO A CA 1
ATOM 683 C C . PRO A 1 83 ? -3.244 12.352 16.953 1 90.75 83 PRO A C 1
ATOM 685 O O . PRO A 1 83 ? -4.383 11.961 16.688 1 90.75 83 PRO A O 1
ATOM 688 N N . VAL A 1 84 ? -2.111 11.766 16.656 1 93.31 84 VAL A N 1
ATOM 689 C CA . VAL A 1 84 ? -2.186 10.5 15.945 1 93.31 84 VAL A CA 1
ATOM 690 C C . VAL A 1 84 ? -1.175 9.516 16.531 1 93.31 84 VAL A C 1
ATOM 692 O O . VAL A 1 84 ? -0.178 9.922 17.125 1 93.31 84 VAL A O 1
ATOM 695 N N . THR A 1 85 ? -1.489 8.234 16.391 1 94.56 85 THR A N 1
ATOM 696 C CA . THR A 1 85 ? -0.538 7.156 16.641 1 94.56 85 THR A CA 1
ATOM 697 C C . THR A 1 85 ? -0.098 6.512 15.32 1 94.56 85 THR A C 1
ATOM 699 O O . THR A 1 85 ? -0.931 6.027 14.555 1 94.56 85 THR A O 1
ATOM 702 N N . MET A 1 86 ? 1.229 6.551 15.094 1 96.94 86 MET A N 1
ATOM 703 C CA . MET A 1 86 ? 1.763 6 13.852 1 96.94 86 MET A CA 1
ATOM 704 C C . MET A 1 86 ? 2.537 4.711 14.117 1 96.94 86 MET A C 1
ATOM 706 O O . MET A 1 86 ? 3.406 4.672 14.992 1 96.94 86 MET A O 1
ATOM 710 N N . THR A 1 87 ? 2.191 3.689 13.438 1 96.06 87 THR A N 1
ATOM 711 C CA . THR A 1 87 ? 2.916 2.424 13.469 1 96.06 87 THR A CA 1
ATOM 712 C C . THR A 1 87 ? 3.568 2.137 12.117 1 96.06 87 THR A C 1
ATOM 714 O O . THR A 1 87 ? 2.889 2.098 11.094 1 96.06 87 THR A O 1
ATOM 717 N N . CYS A 1 88 ? 4.887 1.993 12.148 1 97.19 88 CYS A N 1
ATOM 718 C CA . CYS A 1 88 ? 5.59 1.625 10.922 1 97.19 88 CYS A CA 1
ATOM 719 C C . CYS A 1 88 ? 5.402 0.146 10.609 1 97.19 88 CYS A C 1
ATOM 721 O O . CYS A 1 88 ? 5.836 -0.716 11.375 1 97.19 88 CYS A O 1
ATOM 723 N N . CYS A 1 89 ? 4.832 -0.166 9.484 1 96 89 CYS A N 1
ATOM 724 C CA . CYS A 1 89 ? 4.438 -1.53 9.148 1 96 89 CYS A CA 1
ATOM 725 C C . CYS A 1 89 ? 5.492 -2.211 8.289 1 96 89 CYS A C 1
ATOM 727 O O . CYS A 1 89 ? 5.539 -3.439 8.211 1 96 89 CYS A O 1
ATOM 729 N N . MET A 1 90 ? 6.188 -1.358 7.629 1 96.56 90 MET A N 1
ATOM 730 C CA . MET A 1 90 ? 7.191 -1.88 6.711 1 96.56 90 MET A CA 1
ATOM 731 C C . MET A 1 90 ? 8.242 -0.818 6.391 1 96.56 90 MET A C 1
ATOM 733 O O . MET A 1 90 ? 7.914 0.363 6.262 1 96.56 90 MET A O 1
ATOM 737 N N . GLY A 1 91 ? 9.461 -1.261 6.223 1 95.75 91 GLY A N 1
ATOM 738 C CA . GLY A 1 91 ? 10.516 -0.348 5.816 1 95.75 91 GLY A CA 1
ATOM 739 C C . GLY A 1 91 ? 11.188 0.348 6.984 1 95.75 91 GLY A C 1
ATOM 740 O O . GLY A 1 91 ? 11.133 -0.136 8.117 1 95.75 91 GLY A O 1
ATOM 741 N N . ALA A 1 92 ? 11.938 1.381 6.66 1 91.25 92 ALA A N 1
ATOM 742 C CA . ALA A 1 92 ? 12.719 2.084 7.672 1 91.25 92 ALA A CA 1
ATOM 743 C C . ALA A 1 92 ? 11.883 3.154 8.367 1 91.25 92 ALA A C 1
ATOM 745 O O . ALA A 1 92 ? 11.391 4.082 7.727 1 91.25 92 ALA A O 1
ATOM 746 N N . ASP A 1 93 ? 11.82 3.059 9.656 1 94.31 93 ASP A N 1
ATOM 747 C CA . ASP A 1 93 ? 11.086 4.016 10.477 1 94.31 93 ASP A CA 1
ATOM 748 C C . ASP A 1 93 ? 11.969 5.199 10.859 1 94.31 93 ASP A C 1
ATOM 750 O O . ASP A 1 93 ? 12.883 5.062 11.672 1 94.31 93 ASP A O 1
ATOM 754 N N . THR A 1 94 ? 11.781 6.344 10.297 1 96.62 94 THR A N 1
ATOM 755 C CA . THR A 1 94 ? 12.594 7.516 10.602 1 96.62 94 THR A CA 1
ATOM 756 C C . THR A 1 94 ? 11.719 8.656 11.117 1 96.62 94 THR A C 1
ATOM 758 O O . THR A 1 94 ? 10.555 8.781 10.727 1 96.62 94 THR A O 1
ATOM 761 N N . ASP A 1 95 ? 12.25 9.531 11.914 1 96.88 95 ASP A N 1
ATOM 762 C CA . ASP A 1 95 ? 11.539 10.688 12.438 1 96.88 95 ASP A CA 1
ATOM 763 C C . ASP A 1 95 ? 11.18 11.664 11.32 1 96.88 95 ASP A C 1
ATOM 765 O O . ASP A 1 95 ? 10.148 12.336 11.375 1 96.88 95 ASP A O 1
ATOM 769 N N . GLU A 1 96 ? 12.023 11.688 10.367 1 96.81 96 GLU A N 1
ATOM 770 C CA . GLU A 1 96 ? 11.797 12.617 9.266 1 96.81 96 GLU A CA 1
ATOM 771 C C . GLU A 1 96 ? 10.531 12.266 8.492 1 96.81 96 GLU A C 1
ATOM 773 O O . GLU A 1 96 ? 9.727 13.141 8.172 1 96.81 96 GLU A O 1
ATOM 778 N N . ILE A 1 97 ? 10.344 11 8.281 1 97.75 97 ILE A N 1
ATOM 779 C CA . ILE A 1 97 ? 9.164 10.555 7.547 1 97.75 97 ILE A CA 1
ATOM 780 C C . ILE A 1 97 ? 7.918 10.742 8.414 1 97.75 97 ILE A C 1
ATOM 782 O O . ILE A 1 97 ? 6.895 11.242 7.938 1 97.75 97 ILE A O 1
ATOM 786 N N . ARG A 1 98 ? 8.023 10.445 9.695 1 97.94 98 ARG A N 1
ATOM 787 C CA . ARG A 1 98 ? 6.91 10.641 10.617 1 97.94 98 ARG A CA 1
ATOM 788 C C . ARG A 1 98 ? 6.5 12.109 10.68 1 97.94 98 ARG A C 1
ATOM 790 O O . ARG A 1 98 ? 5.309 12.43 10.648 1 97.94 98 ARG A O 1
ATOM 797 N N . GLY A 1 99 ? 7.508 12.898 10.75 1 97.5 99 GLY A N 1
ATOM 798 C CA . GLY A 1 99 ? 7.227 14.328 10.758 1 97.5 99 GLY A CA 1
ATOM 799 C C . GLY A 1 99 ? 6.539 14.812 9.5 1 97.5 99 GLY A C 1
ATOM 800 O O . GLY A 1 99 ? 5.641 15.656 9.555 1 97.5 99 GLY A O 1
ATOM 801 N N . GLY A 1 100 ? 6.977 14.305 8.383 1 98.12 100 GLY A N 1
ATOM 802 C CA . GLY A 1 100 ? 6.336 14.648 7.125 1 98.12 100 GLY A CA 1
ATOM 803 C C . GLY A 1 100 ? 4.887 14.203 7.059 1 98.12 100 GLY A C 1
ATOM 804 O O . GLY A 1 100 ? 4.027 14.953 6.586 1 98.12 100 GLY A O 1
ATOM 805 N N . ILE A 1 101 ? 4.625 13.008 7.539 1 98.44 101 ILE A N 1
ATOM 806 C CA . ILE A 1 101 ? 3.266 12.484 7.57 1 98.44 101 ILE A CA 1
ATOM 807 C C . ILE A 1 101 ? 2.396 13.359 8.469 1 98.44 101 ILE A C 1
ATOM 809 O O . ILE A 1 101 ? 1.29 13.75 8.086 1 98.44 101 ILE A O 1
ATOM 813 N N . GLN A 1 102 ? 2.918 13.719 9.648 1 97.25 102 GLN A N 1
ATOM 814 C CA . GLN A 1 102 ? 2.201 14.594 10.57 1 97.25 102 GLN A CA 1
ATOM 815 C C . GLN A 1 102 ? 1.875 15.93 9.914 1 97.25 102 GLN A C 1
ATOM 817 O O . GLN A 1 102 ? 0.76 16.438 10.047 1 97.25 102 GLN A O 1
ATOM 822 N N . PHE A 1 103 ? 2.83 16.438 9.211 1 96.88 103 PHE A N 1
ATOM 823 C CA . PHE A 1 103 ? 2.637 17.703 8.523 1 96.88 103 PHE A CA 1
ATOM 824 C C . PHE A 1 103 ? 1.5 17.609 7.516 1 96.88 103 PHE A C 1
ATOM 826 O O . PHE A 1 103 ? 0.603 18.453 7.496 1 96.88 103 PHE A O 1
ATOM 833 N N . LEU A 1 104 ? 1.5 16.562 6.711 1 97.94 104 LEU A N 1
ATOM 834 C CA . LEU A 1 104 ? 0.493 16.406 5.668 1 97.94 104 LEU A CA 1
ATOM 835 C C . LEU A 1 104 ? -0.89 16.188 6.277 1 97.94 104 LEU A C 1
ATOM 837 O O . LEU A 1 104 ? -1.885 16.703 5.762 1 97.94 104 LEU A O 1
ATOM 841 N N . ILE A 1 105 ? -0.891 15.461 7.355 1 96.75 105 ILE A N 1
ATOM 842 C CA . ILE A 1 105 ? -2.162 15.242 8.039 1 96.75 105 ILE A CA 1
ATOM 843 C C . ILE A 1 105 ? -2.73 16.578 8.508 1 96.75 105 ILE A C 1
ATOM 845 O O . ILE A 1 105 ? -3.914 16.859 8.305 1 96.75 105 ILE A O 1
ATOM 849 N N . ASN A 1 106 ? -1.901 17.422 9.023 1 94.31 106 ASN A N 1
ATOM 850 C CA . ASN A 1 106 ? -2.344 18.688 9.578 1 94.31 106 ASN A CA 1
ATOM 851 C C . ASN A 1 106 ? -2.75 19.672 8.484 1 94.31 106 ASN A C 1
ATOM 853 O O . ASN A 1 106 ? -3.643 20.5 8.68 1 94.31 106 ASN A O 1
ATOM 857 N N . LYS A 1 107 ? -2.168 19.516 7.328 1 94.88 107 LYS A N 1
ATOM 858 C CA . LYS A 1 107 ? -2.301 20.562 6.328 1 94.88 107 LYS A CA 1
ATOM 859 C C . LYS A 1 107 ? -3.27 20.156 5.223 1 94.88 107 LYS A C 1
ATOM 861 O O . LYS A 1 107 ? -3.537 20.9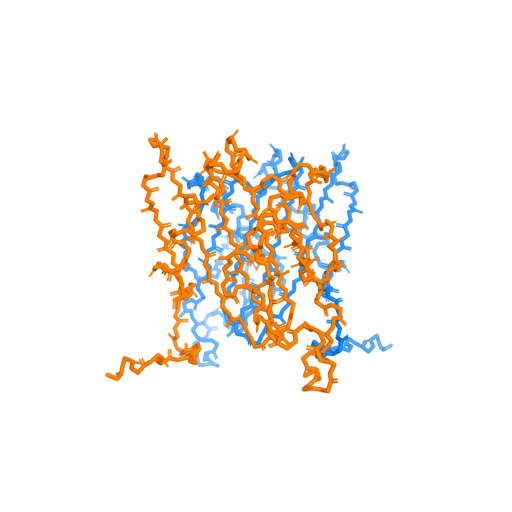38 4.305 1 94.88 107 LYS A O 1
ATOM 866 N N . THR A 1 108 ? -3.803 18.969 5.293 1 96.12 108 THR A N 1
ATOM 867 C CA . THR A 1 108 ? -4.719 18.484 4.258 1 96.12 108 THR A CA 1
ATOM 868 C C . THR A 1 108 ? -5.98 17.906 4.883 1 96.12 108 THR A C 1
ATOM 870 O O . THR A 1 108 ? -6.047 17.719 6.102 1 96.12 108 THR A O 1
ATOM 873 N N . PRO A 1 109 ? -6.977 17.547 4.145 1 93.75 109 PRO A N 1
ATOM 874 C CA . PRO A 1 109 ? -8.203 16.938 4.672 1 93.75 109 PRO A CA 1
ATOM 875 C C . PRO A 1 109 ? -7.965 15.547 5.25 1 93.75 109 PRO A C 1
ATOM 877 O O . PRO A 1 109 ? -8.906 14.898 5.723 1 93.75 109 PRO A O 1
ATOM 880 N N . LEU A 1 110 ? -6.762 15.125 5.234 1 94.69 110 LEU A N 1
ATOM 881 C CA . LEU A 1 110 ? -6.449 13.859 5.895 1 94.69 110 LEU A CA 1
ATOM 882 C C . LEU A 1 110 ? -6.844 13.898 7.367 1 94.69 110 LEU A C 1
ATOM 884 O O . LEU A 1 110 ? -7.176 12.867 7.953 1 94.69 110 LEU A O 1
ATOM 888 N N . HIS A 1 111 ? -6.82 15.078 7.961 1 91.44 111 HIS A N 1
ATOM 889 C CA . HIS 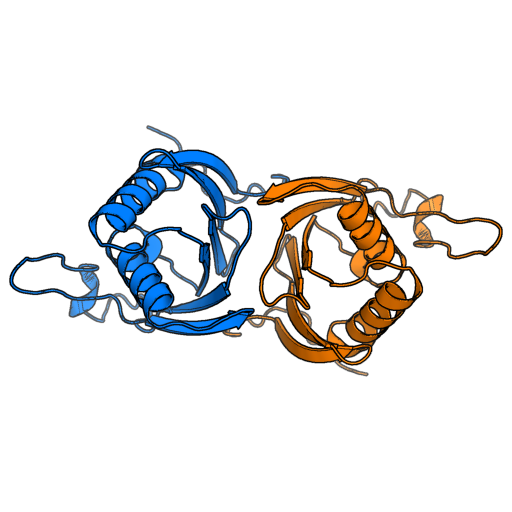A 1 111 ? -7.129 15.203 9.383 1 91.44 111 HIS A CA 1
ATOM 890 C C . HIS A 1 111 ? -8.602 14.914 9.648 1 91.44 111 HIS A C 1
ATOM 892 O O . HIS A 1 111 ? -9 14.711 10.805 1 91.44 111 HIS A O 1
ATOM 898 N N . LYS A 1 112 ? -9.367 14.812 8.648 1 88.38 112 LYS A N 1
ATOM 899 C CA . LYS A 1 112 ? -10.797 14.547 8.781 1 88.38 112 LYS A CA 1
ATOM 900 C C . LYS A 1 112 ? -11.102 13.07 8.578 1 88.38 112 LYS A C 1
ATOM 902 O O . LYS A 1 112 ? -12.266 12.656 8.609 1 88.38 112 LYS A O 1
ATOM 907 N N . CYS A 1 113 ? -10.109 12.273 8.242 1 90.56 113 CYS A N 1
ATOM 908 C CA . CYS A 1 113 ? -10.32 10.852 8.008 1 90.56 113 CYS A CA 1
ATOM 909 C C . CYS A 1 113 ? -11.047 10.203 9.18 1 90.56 113 CYS A C 1
ATOM 911 O O . CYS A 1 113 ? -10.578 10.273 10.32 1 90.56 113 CYS A O 1
ATOM 913 N N . PRO A 1 114 ? -12.133 9.602 8.984 1 86.12 114 PRO A N 1
ATOM 914 C CA . PRO A 1 114 ? -12.945 9.047 10.062 1 86.12 114 PRO A CA 1
ATOM 915 C C . PRO A 1 114 ? -12.453 7.676 10.531 1 86.12 114 PRO A C 1
ATOM 917 O O . PRO A 1 114 ? -13.055 7.07 11.422 1 86.12 114 PRO A O 1
ATOM 920 N N . CYS A 1 115 ? -11.484 7.098 9.945 1 89.75 115 CYS A N 1
ATOM 921 C CA . CYS A 1 115 ? -10.938 5.766 10.203 1 89.75 115 CYS A CA 1
ATOM 922 C C . CYS A 1 115 ? -9.422 5.809 10.305 1 89.75 115 CYS A C 1
ATOM 924 O O . CYS A 1 115 ? -8.852 6.762 10.836 1 89.75 115 CYS A O 1
ATOM 926 N N . GLU A 1 116 ? -8.75 4.797 9.906 1 94.06 116 GLU A N 1
ATOM 927 C CA . GLU A 1 116 ? -7.289 4.754 9.891 1 94.06 116 GLU A CA 1
ATOM 928 C C . GLU A 1 116 ? -6.742 5.133 8.516 1 94.06 116 GLU A C 1
ATOM 930 O O . GLU A 1 116 ? -7.457 5.047 7.512 1 94.06 116 GLU A O 1
ATOM 935 N N . LEU A 1 117 ? -5.641 5.574 8.609 1 96.62 117 LEU A N 1
ATOM 936 C CA . LEU A 1 117 ? -4.922 5.949 7.395 1 96.62 117 LEU A CA 1
ATOM 937 C C . LEU A 1 117 ? -3.666 5.102 7.223 1 96.62 117 LEU A C 1
ATOM 939 O O . LEU A 1 117 ? -2.842 5.016 8.133 1 96.62 117 LEU A O 1
ATOM 943 N N . VAL A 1 118 ? -3.594 4.406 6.082 1 97.5 118 VAL A N 1
ATOM 944 C CA . VAL A 1 118 ? -2.342 3.789 5.652 1 97.5 118 VAL A CA 1
ATOM 945 C C . VAL A 1 118 ? -1.613 4.715 4.684 1 97.5 118 VAL A C 1
ATOM 947 O O . VAL A 1 118 ? -2.148 5.07 3.631 1 97.5 118 VAL A O 1
ATOM 950 N N . ILE A 1 119 ? -0.358 5.109 5.07 1 98.62 119 ILE A N 1
ATOM 951 C CA . ILE A 1 119 ? 0.324 6.09 4.234 1 98.62 119 ILE A CA 1
ATOM 952 C C . ILE A 1 119 ? 1.75 5.625 3.953 1 98.62 119 ILE A C 1
ATOM 954 O O . ILE A 1 119 ? 2.445 5.152 4.855 1 98.62 119 ILE A O 1
ATOM 958 N N . GLY A 1 120 ? 2.178 5.547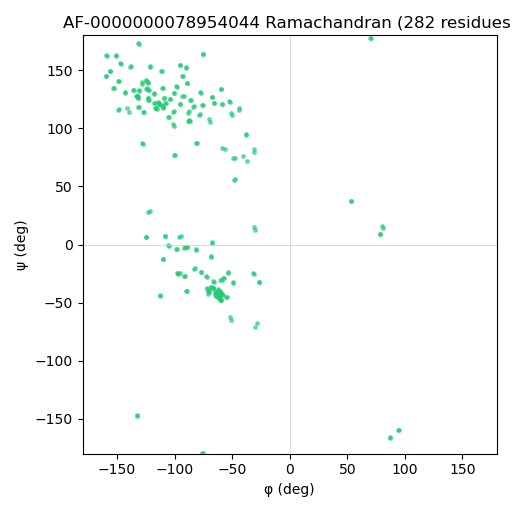 2.723 1 98.44 120 GLY A N 1
ATOM 959 C CA . GLY A 1 120 ? 3.557 5.449 2.27 1 98.44 120 GLY A CA 1
ATOM 960 C C . GLY A 1 120 ? 4.094 6.754 1.708 1 98.44 120 GLY A C 1
ATOM 961 O O . GLY A 1 120 ? 3.502 7.328 0.79 1 98.44 120 GLY A O 1
ATOM 962 N N . LEU A 1 121 ? 5.168 7.219 2.211 1 98.25 121 LEU A N 1
ATOM 963 C CA . LEU A 1 121 ? 5.738 8.5 1.817 1 98.25 121 LEU A CA 1
ATOM 964 C C . LEU A 1 121 ? 7.199 8.344 1.411 1 98.25 121 LEU A C 1
ATOM 966 O O . LEU A 1 121 ? 8.039 7.992 2.236 1 98.25 121 LEU A O 1
ATOM 970 N N . GLY A 1 122 ? 7.496 8.57 0.15 1 97.75 122 GLY A N 1
ATOM 971 C CA . GLY A 1 122 ? 8.852 8.555 -0.374 1 97.75 122 GLY A CA 1
ATOM 972 C C . GLY A 1 122 ? 9.203 9.812 -1.151 1 97.75 122 GLY A C 1
ATOM 973 O O . GLY A 1 122 ? 9.141 9.82 -2.383 1 97.75 122 GLY A O 1
ATOM 974 N N . LEU A 1 123 ? 9.664 10.812 -0.452 1 97.88 123 LEU A N 1
ATOM 975 C CA . LEU A 1 123 ? 10.039 12.086 -1.06 1 97.88 123 LEU A CA 1
ATOM 976 C C . LEU A 1 123 ? 11.547 12.297 -0.999 1 97.88 123 LEU A C 1
ATOM 978 O O . LEU A 1 123 ? 12.203 11.867 -0.045 1 97.88 123 LEU A O 1
ATOM 982 N N . LYS A 1 124 ? 12.031 12.969 -1.933 1 97.25 124 LYS A N 1
ATOM 983 C CA . LYS A 1 124 ? 13.453 13.273 -1.965 1 97.25 124 LYS A CA 1
ATOM 984 C C . LYS A 1 124 ? 13.82 14.305 -0.904 1 97.25 124 LYS A C 1
ATOM 986 O O . LYS A 1 124 ? 14.898 14.242 -0.312 1 97.25 124 LYS A O 1
ATOM 991 N N . GLN A 1 125 ? 12.945 15.25 -0.716 1 95.62 125 GLN A N 1
ATOM 992 C CA . GLN A 1 125 ? 13.086 16.297 0.298 1 95.62 125 GLN A CA 1
ATOM 993 C C . GLN A 1 125 ? 11.836 16.391 1.163 1 95.62 125 GLN A C 1
ATOM 995 O O . GLN A 1 125 ? 10.719 16.281 0.66 1 95.62 125 GLN A O 1
ATOM 1000 N N . LEU A 1 126 ? 12.086 16.562 2.496 1 95.81 126 LEU A N 1
ATOM 1001 C CA . LEU A 1 126 ? 10.953 16.609 3.412 1 95.81 126 LEU A CA 1
ATOM 1002 C C . LEU A 1 126 ? 10.938 17.922 4.188 1 95.81 126 LEU A C 1
ATOM 1004 O O . LEU A 1 126 ? 10.477 17.969 5.332 1 95.81 126 LEU A O 1
ATOM 1008 N N . GLN A 1 127 ? 11.484 18.922 3.539 1 96.06 127 GLN A N 1
ATOM 1009 C CA . GLN A 1 127 ? 11.414 20.234 4.164 1 96.06 127 GLN A CA 1
ATOM 1010 C C . GLN A 1 127 ? 10.008 20.828 4.035 1 96.06 127 GLN A C 1
ATOM 1012 O O . GLN A 1 127 ? 9.227 20.406 3.178 1 96.06 127 GLN A O 1
ATOM 1017 N N . THR A 1 128 ? 9.719 21.828 4.82 1 95.06 128 THR A N 1
ATOM 1018 C CA . THR A 1 128 ? 8.398 22.438 4.898 1 95.06 128 THR A CA 1
ATOM 1019 C C . THR A 1 128 ? 7.926 22.891 3.516 1 95.06 128 THR A C 1
ATOM 1021 O O . THR A 1 128 ? 6.777 22.641 3.135 1 95.06 128 THR A O 1
ATOM 1024 N N . ALA A 1 129 ? 8.797 23.516 2.787 1 95.75 129 ALA A N 1
ATOM 1025 C CA . ALA A 1 129 ? 8.438 24.016 1.463 1 95.75 129 ALA A CA 1
ATOM 1026 C C . ALA A 1 129 ? 8.016 22.859 0.545 1 95.75 129 ALA A C 1
ATOM 1028 O O . ALA A 1 129 ? 7.055 22.984 -0.214 1 95.75 129 ALA A O 1
ATOM 1029 N N . ASP A 1 130 ? 8.742 21.781 0.574 1 97.5 130 ASP A N 1
ATOM 1030 C CA . ASP A 1 130 ? 8.43 20.609 -0.236 1 97.5 130 ASP A CA 1
ATOM 1031 C C . ASP A 1 130 ? 7.098 20 0.177 1 97.5 130 ASP A C 1
ATOM 1033 O O . ASP A 1 130 ? 6.27 19.672 -0.674 1 97.5 130 ASP A O 1
ATOM 1037 N N . LEU A 1 131 ? 6.902 19.922 1.443 1 98.31 131 LEU A N 1
ATOM 1038 C CA . LEU A 1 131 ? 5.691 19.312 1.979 1 98.31 131 LEU A CA 1
ATOM 1039 C C . LEU A 1 131 ? 4.469 20.172 1.675 1 98.31 131 LEU A C 1
ATOM 1041 O O . LEU A 1 131 ? 3.381 19.641 1.427 1 98.31 131 LEU A O 1
ATOM 1045 N N . LYS A 1 132 ? 4.621 21.406 1.715 1 98 132 LYS A N 1
ATOM 1046 C CA . LYS A 1 132 ? 3.531 22.312 1.349 1 98 132 LYS A CA 1
ATOM 1047 C C . LYS A 1 132 ? 3.102 22.094 -0.1 1 98 132 LYS A C 1
ATOM 1049 O O . LYS A 1 132 ? 1.909 22.109 -0.408 1 98 132 LYS A O 1
ATOM 1054 N N . SER A 1 133 ? 4.082 21.938 -0.956 1 98.5 133 SER A N 1
ATOM 1055 C CA . SER A 1 133 ? 3.775 21.672 -2.359 1 98.5 133 SER A CA 1
ATOM 1056 C C . SER A 1 133 ? 3.01 20.375 -2.527 1 98.5 133 SER A C 1
ATOM 1058 O O . SER A 1 133 ? 2.064 20.297 -3.316 1 98.5 133 SER A O 1
ATOM 1060 N N . ILE A 1 134 ? 3.418 19.359 -1.781 1 98.75 134 ILE A N 1
ATOM 1061 C CA . ILE A 1 134 ? 2.729 18.078 -1.813 1 98.75 134 ILE A CA 1
ATOM 1062 C C . ILE A 1 134 ? 1.3 18.25 -1.3 1 98.75 134 ILE A C 1
ATOM 1064 O O . ILE A 1 134 ? 0.355 17.703 -1.884 1 98.75 134 ILE A O 1
ATOM 1068 N N . ALA A 1 135 ? 1.135 19.016 -0.248 1 98.56 135 ALA A N 1
ATOM 1069 C CA . ALA A 1 135 ? -0.177 19.266 0.348 1 98.56 135 ALA A CA 1
ATOM 1070 C C . ALA A 1 135 ? -1.116 19.938 -0.649 1 98.56 135 ALA A C 1
ATOM 1072 O O . ALA A 1 135 ? -2.297 19.594 -0.728 1 98.56 135 ALA A O 1
ATOM 1073 N N . LYS A 1 136 ? -0.613 20.812 -1.374 1 98.25 136 LYS A N 1
ATOM 1074 C CA . LYS A 1 136 ? -1.413 21.516 -2.379 1 98.25 136 LYS A CA 1
ATOM 1075 C C . LYS A 1 136 ? -1.906 20.547 -3.453 1 98.25 136 LYS A C 1
ATOM 1077 O O . LYS A 1 136 ? -3.068 20.609 -3.859 1 98.25 136 LYS A O 1
ATOM 1082 N N . VAL A 1 137 ? -1.017 19.719 -3.867 1 98.5 137 VAL A N 1
ATOM 1083 C CA . VAL A 1 137 ? -1.387 18.734 -4.883 1 98.5 137 VAL A CA 1
ATOM 1084 C C . VAL A 1 137 ? -2.469 17.812 -4.336 1 98.5 137 VAL A C 1
ATOM 1086 O O . VAL A 1 137 ? -3.424 17.469 -5.039 1 98.5 137 VAL A O 1
ATOM 1089 N N . LEU A 1 138 ? -2.332 17.359 -3.131 1 98.44 138 LEU A N 1
ATOM 1090 C CA . LEU A 1 138 ? -3.32 16.484 -2.512 1 98.44 138 LEU A CA 1
ATOM 1091 C C . LEU A 1 138 ? -4.68 17.172 -2.436 1 98.44 138 LEU A C 1
ATOM 1093 O O . LEU A 1 138 ? -5.707 16.547 -2.719 1 98.44 138 LEU A O 1
ATOM 1097 N N . GLU A 1 139 ? -4.746 18.406 -2.096 1 96.94 139 GLU A N 1
ATOM 1098 C CA . GLU A 1 139 ? -5.984 19.156 -1.957 1 96.94 139 GLU A CA 1
ATOM 1099 C C . GLU A 1 139 ? -6.734 19.234 -3.285 1 96.94 139 GLU A C 1
ATOM 1101 O O . GLU A 1 139 ? -7.953 19.062 -3.326 1 96.94 139 GLU A O 1
ATOM 1106 N N . VAL A 1 140 ? -5.98 19.391 -4.309 1 96.25 140 VAL A N 1
ATOM 1107 C CA . VAL A 1 140 ? -6.602 19.609 -5.613 1 96.25 140 VAL A CA 1
ATOM 1108 C C . VAL A 1 140 ? -6.836 18.266 -6.301 1 96.25 140 VAL A C 1
ATOM 1110 O O . VAL A 1 140 ? -7.883 18.047 -6.918 1 96.25 140 VAL A O 1
ATOM 1113 N N . GLY A 1 141 ? -5.914 17.422 -6.168 1 95.75 141 GLY A N 1
ATOM 1114 C CA . GLY A 1 141 ? -5.938 16.203 -6.953 1 95.75 141 GLY A CA 1
ATOM 1115 C C . GLY A 1 141 ? -6.645 15.055 -6.254 1 95.75 141 GLY A C 1
ATOM 1116 O O . GLY A 1 141 ? -7.164 14.148 -6.906 1 95.75 141 GLY A O 1
ATOM 1117 N N . VAL A 1 142 ? -6.668 15.031 -5 1 96.38 142 VAL A N 1
ATOM 1118 C CA . VAL A 1 142 ? -7.199 13.891 -4.262 1 96.38 142 VAL A CA 1
ATOM 1119 C C . VAL A 1 142 ? -8.484 14.289 -3.539 1 96.38 142 VAL A C 1
ATOM 1121 O O . VAL A 1 142 ? -9.484 13.578 -3.6 1 96.38 142 VAL A O 1
ATOM 1124 N N . PHE A 1 143 ? -8.453 15.477 -2.912 1 95.06 143 PHE A N 1
ATOM 1125 C CA . PHE A 1 143 ? -9.586 15.859 -2.084 1 95.06 143 PHE A CA 1
ATOM 1126 C C . PHE A 1 143 ? -10.398 16.969 -2.752 1 95.06 143 PHE A C 1
ATOM 1128 O O . PHE A 1 143 ? -11.617 17.031 -2.594 1 95.06 143 PHE A O 1
ATOM 1135 N N . MET B 1 1 ? -12.055 -26.938 14.398 1 19.33 1 MET B N 1
ATOM 1136 C CA . MET B 1 1 ? -12.922 -26.109 13.57 1 19.33 1 MET B CA 1
ATOM 1137 C C . MET B 1 1 ? -12.516 -24.641 13.656 1 19.33 1 MET B C 1
ATOM 1139 O O . MET B 1 1 ? -12.578 -24.047 14.734 1 19.33 1 MET B O 1
ATOM 1143 N N . CYS B 1 2 ? -11.32 -24.391 13.133 1 20.06 2 CYS B N 1
ATOM 1144 C CA . CYS B 1 2 ? -10.602 -23.141 13.305 1 20.06 2 CYS B CA 1
ATOM 1145 C C . CYS B 1 2 ? -11.438 -21.953 12.828 1 20.06 2 CYS B C 1
ATOM 1147 O O . CYS B 1 2 ? -11.867 -21.922 11.672 1 20.06 2 CYS B O 1
ATOM 1149 N N . GLU B 1 3 ? -12.305 -21.484 13.633 1 23.17 3 GLU B N 1
ATOM 1150 C CA . GLU B 1 3 ? -13.227 -20.375 13.359 1 23.17 3 GLU B CA 1
ATOM 1151 C C . GLU B 1 3 ? -12.492 -19.188 12.742 1 23.17 3 GLU B C 1
ATOM 1153 O O . GLU B 1 3 ? -11.602 -18.625 13.359 1 23.17 3 GLU B O 1
ATOM 1158 N N . PHE B 1 4 ? -12.141 -19.359 11.469 1 24.33 4 PHE B N 1
ATOM 1159 C CA . PHE B 1 4 ? -11.547 -18.312 10.648 1 24.33 4 PHE B CA 1
ATOM 1160 C C . PHE B 1 4 ? -12.328 -17.016 10.781 1 24.33 4 PHE B C 1
ATOM 1162 O O . PHE B 1 4 ? -13.477 -16.922 10.352 1 24.33 4 PHE B O 1
ATOM 1169 N N . ARG B 1 5 ? -12.438 -16.609 11.969 1 27.02 5 ARG B N 1
ATOM 1170 C CA . ARG B 1 5 ? -13.062 -15.305 12.195 1 27.02 5 ARG B CA 1
ATOM 1171 C C . ARG B 1 5 ? -12.68 -14.312 11.109 1 27.02 5 ARG B C 1
ATOM 1173 O O . ARG B 1 5 ? -11.516 -13.914 11.008 1 27.02 5 ARG B O 1
ATOM 1180 N N . ARG B 1 6 ? -13.141 -14.383 9.867 1 33.97 6 ARG B N 1
ATOM 1181 C CA . ARG B 1 6 ? -13.141 -13.648 8.602 1 33.97 6 ARG B CA 1
ATOM 1182 C C . ARG B 1 6 ? -13.008 -12.148 8.844 1 33.97 6 ARG B C 1
ATOM 1184 O O . ARG B 1 6 ? -12.414 -11.438 8.031 1 33.97 6 ARG B O 1
ATOM 1191 N N . ALA B 1 7 ? -13.992 -11.5 9.43 1 32.31 7 ALA B N 1
ATOM 1192 C CA . ALA B 1 7 ? -14.492 -10.125 9.352 1 32.31 7 ALA B CA 1
ATOM 1193 C C . ALA B 1 7 ? -13.492 -9.148 9.969 1 32.31 7 ALA B C 1
ATOM 1195 O O . ALA B 1 7 ? -12.953 -9.391 11.047 1 32.31 7 ALA B O 1
ATOM 1196 N N . ALA B 1 8 ? -12.805 -8.406 9.094 1 41.41 8 ALA B N 1
ATOM 1197 C CA . ALA B 1 8 ? -12.102 -7.273 9.672 1 41.41 8 ALA B CA 1
ATOM 1198 C C . ALA B 1 8 ? -12.844 -6.73 10.891 1 41.41 8 ALA B C 1
ATOM 1200 O O . ALA B 1 8 ? -14.047 -6.473 10.828 1 41.41 8 ALA B O 1
ATOM 1201 N N . ASP B 1 9 ? -12.617 -7.34 11.922 1 43.88 9 ASP B N 1
ATOM 1202 C CA . ASP B 1 9 ? -13.18 -6.68 13.094 1 43.88 9 ASP B CA 1
ATOM 1203 C C . ASP B 1 9 ? -13.055 -5.164 12.984 1 43.88 9 ASP B C 1
ATOM 1205 O O . ASP B 1 9 ? -11.945 -4.633 12.898 1 43.88 9 ASP B O 1
ATOM 1209 N N . PRO B 1 10 ? -14.125 -4.543 12.484 1 49.06 10 PRO B N 1
ATOM 1210 C CA . PRO B 1 10 ? -14.109 -3.082 12.375 1 49.06 10 PRO B CA 1
ATOM 1211 C C . PRO B 1 10 ? -13.281 -2.416 13.469 1 49.06 10 PRO B C 1
ATOM 1213 O O . PRO B 1 10 ? -12.75 -1.317 13.273 1 49.06 10 PRO B O 1
ATOM 1216 N N . ASP B 1 11 ? -13.195 -3.15 14.539 1 52.22 11 ASP B N 1
ATOM 1217 C CA . ASP B 1 11 ? -12.477 -2.598 15.68 1 52.22 11 ASP B CA 1
ATOM 1218 C C . ASP B 1 11 ? -10.984 -2.939 15.602 1 52.22 11 ASP B C 1
ATOM 1220 O O . ASP B 1 11 ? -10.203 -2.541 16.469 1 52.22 11 ASP B O 1
ATOM 1224 N N . GLN B 1 12 ? -10.727 -3.697 14.531 1 59.06 12 GLN B N 1
ATOM 1225 C CA . GLN B 1 12 ? -9.32 -4.09 14.469 1 59.06 12 GLN B CA 1
ATOM 1226 C C . GLN B 1 12 ? -8.453 -2.953 13.945 1 59.06 12 GLN B C 1
ATOM 1228 O O . GLN B 1 12 ? -8.688 -2.439 12.844 1 59.06 12 GLN B O 1
ATOM 1233 N N . LYS B 1 13 ? -7.68 -2.451 14.781 1 72 13 LYS B N 1
ATOM 1234 C CA . LYS B 1 13 ? -6.699 -1.426 14.438 1 72 13 LYS B CA 1
ATOM 1235 C C . LYS B 1 13 ? -5.492 -2.035 13.727 1 72 13 LYS B C 1
ATOM 1237 O O . LYS B 1 13 ? -5.074 -3.146 14.047 1 72 13 LYS B O 1
ATOM 1242 N N . GLY B 1 14 ? -5.148 -1.433 12.625 1 88.12 14 GLY B N 1
ATOM 1243 C CA . GLY B 1 14 ? -3.973 -1.899 11.906 1 88.12 14 GLY B CA 1
ATOM 1244 C C . GLY B 1 14 ? -4.301 -2.887 10.805 1 88.12 14 GLY B C 1
ATOM 1245 O O . GLY B 1 14 ? -5.375 -2.822 10.203 1 88.12 14 GLY B O 1
ATOM 1246 N N . PHE B 1 15 ? -3.352 -3.633 10.398 1 93.62 15 PHE B N 1
ATOM 1247 C CA . PHE B 1 15 ? -3.512 -4.617 9.328 1 93.62 15 PHE B CA 1
ATOM 1248 C C . PHE B 1 15 ? -3.924 -5.969 9.898 1 93.62 15 PHE B C 1
ATOM 1250 O O . PHE B 1 15 ? -3.617 -6.285 11.047 1 93.62 15 PHE B O 1
ATOM 1257 N N . LYS B 1 16 ? -4.625 -6.754 9.102 1 94.12 16 LYS B N 1
ATOM 1258 C CA . LYS B 1 16 ? -5.051 -8.086 9.523 1 94.12 16 LYS B CA 1
ATOM 1259 C C . LYS B 1 16 ? -3.848 -8.961 9.859 1 94.12 16 LYS B C 1
ATOM 1261 O O . LYS B 1 16 ? -3.852 -9.672 10.867 1 94.12 16 LYS B O 1
ATOM 1266 N N . LYS B 1 17 ? -2.836 -8.977 8.984 1 95.69 17 LYS B N 1
ATOM 1267 C CA . LYS B 1 17 ? -1.578 -9.68 9.203 1 95.69 17 LYS B CA 1
ATOM 1268 C C . LYS B 1 17 ? -0.383 -8.773 8.922 1 95.69 17 LYS B C 1
ATOM 1270 O O . LYS B 1 17 ? -0.373 -8.039 7.938 1 95.69 17 LYS B O 1
ATOM 1275 N N . GLN B 1 18 ? 0.499 -8.781 9.812 1 96.19 18 GLN B N 1
ATOM 1276 C CA . GLN B 1 18 ? 1.774 -8.086 9.664 1 96.19 18 GLN B CA 1
ATOM 1277 C C . GLN B 1 18 ? 2.887 -8.812 10.414 1 96.19 18 GLN B C 1
ATOM 1279 O O . GLN B 1 18 ? 2.834 -8.945 11.633 1 96.19 18 GLN B O 1
ATOM 1284 N N . PHE B 1 19 ? 3.842 -9.273 9.695 1 96.62 19 PHE B N 1
ATOM 1285 C CA . PHE B 1 19 ? 4.914 -10.008 10.352 1 96.62 19 PHE B CA 1
ATOM 1286 C C . PHE B 1 19 ? 6.164 -10.031 9.477 1 96.62 19 PHE B C 1
ATOM 1288 O O . PHE B 1 19 ? 6.121 -9.633 8.312 1 96.62 19 PHE B O 1
ATOM 1295 N N . ALA B 1 20 ? 7.262 -10.359 10.141 1 97.5 20 ALA B N 1
ATOM 1296 C CA . ALA B 1 20 ? 8.523 -10.586 9.445 1 97.5 20 ALA B CA 1
ATOM 1297 C C . ALA B 1 20 ? 9.094 -11.961 9.773 1 97.5 20 ALA B C 1
ATOM 1299 O O . ALA B 1 20 ? 8.961 -12.445 10.906 1 97.5 20 ALA B O 1
ATOM 1300 N N . ILE B 1 21 ? 9.648 -12.578 8.781 1 98 21 ILE B N 1
ATOM 1301 C CA . ILE B 1 21 ? 10.273 -13.883 8.977 1 98 21 ILE B CA 1
ATOM 1302 C C . ILE B 1 21 ? 11.461 -14.031 8.031 1 98 21 ILE B C 1
ATOM 1304 O O . ILE B 1 21 ? 11.516 -13.383 6.98 1 98 21 ILE B O 1
ATOM 1308 N N . VAL B 1 22 ? 12.422 -14.914 8.406 1 98 22 VAL B N 1
ATOM 1309 C CA . VAL B 1 22 ? 13.578 -15.156 7.551 1 98 22 VAL B CA 1
ATOM 1310 C C . VAL B 1 22 ? 13.227 -16.188 6.488 1 98 22 VAL B C 1
ATOM 1312 O O . VAL B 1 22 ? 12.812 -17.312 6.816 1 98 22 VAL B O 1
ATOM 1315 N N . VAL B 1 23 ? 13.289 -15.82 5.234 1 98 23 VAL B N 1
ATOM 1316 C CA . VAL B 1 23 ? 13.086 -16.719 4.098 1 98 23 VAL B CA 1
ATOM 1317 C C . VAL B 1 23 ? 14.375 -16.844 3.293 1 98 23 VAL B C 1
ATOM 1319 O O . VAL B 1 23 ? 14.836 -15.867 2.695 1 98 23 VAL B O 1
ATOM 1322 N N . ASN B 1 24 ? 14.93 -18.031 3.229 1 96.75 24 ASN B N 1
ATOM 1323 C CA . ASN B 1 24 ? 16.188 -18.266 2.527 1 96.75 24 ASN B CA 1
ATOM 1324 C C . ASN B 1 24 ? 17.281 -17.312 3.008 1 96.75 24 ASN B C 1
ATOM 1326 O O . ASN B 1 24 ? 17.938 -16.656 2.199 1 96.75 24 ASN B O 1
ATOM 1330 N N . ASP B 1 25 ? 17.328 -17.016 4.246 1 97 25 ASP B N 1
ATOM 1331 C CA . ASP B 1 25 ? 18.375 -16.281 4.949 1 97 25 ASP B CA 1
ATOM 1332 C C . ASP B 1 25 ? 18.203 -14.773 4.766 1 97 25 ASP B C 1
ATOM 1334 O O . ASP B 1 25 ? 19.141 -14 4.969 1 97 25 ASP B O 1
ATOM 1338 N N . ILE B 1 26 ? 17.109 -14.383 4.324 1 98.06 26 ILE B N 1
ATOM 1339 C CA . ILE B 1 26 ? 16.859 -12.961 4.117 1 98.06 26 ILE B CA 1
ATOM 1340 C C . ILE B 1 26 ? 15.625 -12.539 4.918 1 98.06 26 ILE B C 1
ATOM 1342 O O . ILE B 1 26 ? 14.57 -13.18 4.836 1 98.06 26 ILE B O 1
ATOM 1346 N N . ASN B 1 27 ? 15.766 -11.492 5.758 1 97.88 27 ASN B N 1
ATOM 1347 C CA . ASN B 1 27 ? 14.609 -10.953 6.465 1 97.88 27 ASN B CA 1
ATOM 1348 C C . ASN B 1 27 ? 13.531 -10.484 5.5 1 97.88 27 ASN B C 1
ATOM 1350 O O . ASN B 1 27 ? 13.789 -9.664 4.613 1 97.88 27 ASN B O 1
ATOM 1354 N N . THR B 1 28 ? 12.359 -11.023 5.594 1 98.38 28 THR B N 1
ATOM 1355 C CA . THR B 1 28 ? 11.258 -10.75 4.676 1 98.38 28 THR B CA 1
ATOM 1356 C C . THR B 1 28 ? 10.039 -10.227 5.434 1 98.38 28 THR B C 1
ATOM 1358 O O . THR B 1 28 ? 9.562 -10.875 6.371 1 98.38 28 THR B O 1
ATOM 1361 N N . GLU B 1 29 ? 9.539 -9.078 5.066 1 98.19 29 GLU B N 1
ATOM 1362 C CA . GLU B 1 29 ? 8.391 -8.445 5.711 1 98.19 29 GLU B CA 1
ATOM 1363 C C . GLU B 1 29 ? 7.105 -8.711 4.922 1 98.19 29 GLU B C 1
ATOM 1365 O O . GLU B 1 29 ? 7.105 -8.648 3.691 1 98.19 29 GLU B O 1
ATOM 1370 N N . PHE B 1 30 ? 5.996 -9.055 5.695 1 98.25 30 PHE B N 1
ATOM 1371 C CA . PHE B 1 30 ? 4.695 -9.336 5.102 1 98.25 30 PHE B CA 1
ATOM 1372 C C . PHE B 1 30 ? 3.619 -8.453 5.715 1 98.25 30 PHE B C 1
ATOM 1374 O O . PHE B 1 30 ? 3.564 -8.281 6.934 1 98.25 30 PHE B O 1
ATOM 1381 N N . VAL B 1 31 ? 2.797 -7.883 4.898 1 97.94 31 VAL B N 1
ATOM 1382 C CA . VAL B 1 31 ? 1.599 -7.172 5.332 1 97.94 31 VAL B CA 1
ATOM 1383 C C . VAL B 1 31 ? 0.4 -7.617 4.496 1 97.94 31 VAL B C 1
ATOM 1385 O O . VAL B 1 31 ? 0.47 -7.648 3.268 1 97.94 31 VAL B O 1
ATOM 1388 N N . PHE B 1 32 ? -0.684 -8.023 5.168 1 97.5 32 PHE B N 1
ATOM 1389 C CA . PHE B 1 32 ? -1.897 -8.445 4.477 1 97.5 32 PHE B CA 1
ATOM 1390 C C . PHE B 1 32 ? -3.133 -7.852 5.148 1 97.5 32 PHE B C 1
ATOM 1392 O O . PHE B 1 32 ? -3.219 -7.812 6.375 1 97.5 32 PHE B O 1
ATOM 1399 N N . HIS B 1 33 ? -3.889 -7.375 4.332 1 95.44 33 HIS B N 1
ATOM 1400 C CA . HIS B 1 33 ? -5.191 -6.926 4.812 1 95.44 33 HIS B CA 1
ATOM 1401 C C . HIS B 1 33 ? -6.281 -7.203 3.787 1 95.44 33 HIS B C 1
ATOM 1403 O O . HIS B 1 33 ? -6.117 -6.898 2.604 1 95.44 33 HIS B O 1
ATOM 1409 N N . ASN B 1 34 ? -7.375 -7.793 4.137 1 93.44 34 ASN B N 1
ATOM 1410 C CA . ASN B 1 34 ? -8.508 -7.984 3.242 1 93.44 34 ASN B CA 1
ATOM 1411 C C . ASN B 1 34 ? -9.609 -6.961 3.502 1 93.44 34 ASN B C 1
ATOM 1413 O O . ASN B 1 34 ? -10.422 -7.133 4.414 1 93.44 34 ASN B O 1
ATOM 1417 N N . PHE B 1 35 ? -9.695 -5.957 2.664 1 90.56 35 PHE B N 1
ATOM 1418 C CA . PHE B 1 35 ? -10.805 -5.008 2.693 1 90.56 35 PHE B CA 1
ATOM 1419 C C . PHE B 1 35 ? -12.07 -5.625 2.105 1 90.56 35 PHE B C 1
ATOM 1421 O O . PHE B 1 35 ? -12.055 -6.781 1.674 1 90.56 35 PHE B O 1
ATOM 1428 N N . ASP B 1 36 ? -13.086 -4.848 2.078 1 85.69 36 ASP B N 1
ATOM 1429 C CA . ASP B 1 36 ? -14.344 -5.391 1.576 1 85.69 36 ASP B CA 1
ATOM 1430 C C . ASP B 1 36 ? -14.25 -5.719 0.088 1 85.69 36 ASP B C 1
ATOM 1432 O O . ASP B 1 36 ? -14.812 -6.715 -0.371 1 85.69 36 ASP B O 1
ATOM 1436 N N . ASN B 1 37 ? -13.539 -4.883 -0.638 1 87.31 37 ASN B N 1
ATOM 1437 C CA . ASN B 1 37 ? -13.586 -5.062 -2.084 1 87.31 37 ASN B CA 1
ATOM 1438 C C . ASN B 1 37 ? -12.188 -5.215 -2.678 1 87.31 37 ASN B C 1
ATOM 1440 O O . ASN B 1 37 ? -12.016 -5.176 -3.896 1 87.31 37 ASN B O 1
ATOM 1444 N N . LYS B 1 38 ? -11.18 -5.297 -1.799 1 92.94 38 LYS B N 1
ATOM 1445 C CA . LYS B 1 38 ? -9.812 -5.426 -2.279 1 92.94 38 LYS B CA 1
ATOM 1446 C C . LYS B 1 38 ? -8.93 -6.133 -1.252 1 92.94 38 LYS B C 1
ATOM 1448 O O . LYS B 1 38 ? -9.031 -5.863 -0.053 1 92.94 38 LYS B O 1
ATOM 1453 N N . TRP B 1 39 ? -8.195 -7.008 -1.704 1 96 39 TRP B N 1
ATOM 1454 C CA . TRP B 1 39 ? -7.109 -7.504 -0.865 1 96 39 TRP B CA 1
ATOM 1455 C C . TRP B 1 39 ? -5.844 -6.676 -1.074 1 96 39 TRP B C 1
ATOM 1457 O O . TRP B 1 39 ? -5.539 -6.27 -2.199 1 96 39 TRP B O 1
ATOM 1467 N N . LEU B 1 40 ? -5.156 -6.398 0.014 1 97 40 LEU B N 1
ATOM 1468 C CA . LEU B 1 40 ? -3.846 -5.758 -0.024 1 97 40 LEU B CA 1
ATOM 1469 C C . LEU B 1 40 ? -2.764 -6.707 0.487 1 97 40 LEU B C 1
ATOM 1471 O O . LEU B 1 40 ? -2.869 -7.23 1.598 1 97 40 LEU B O 1
ATOM 1475 N N . LEU B 1 41 ? -1.754 -6.98 -0.332 1 98.62 41 LEU B N 1
ATOM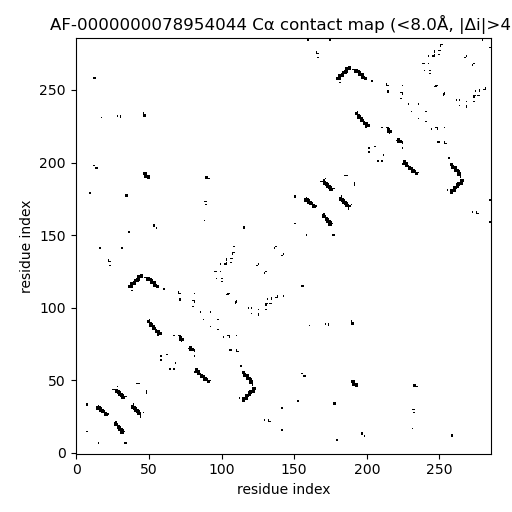 1476 C CA . LEU B 1 41 ? -0.629 -7.828 0.051 1 98.62 41 LEU B CA 1
ATOM 1477 C C . LEU B 1 41 ? 0.697 -7.164 -0.302 1 98.62 41 LEU B C 1
ATOM 1479 O O . LEU B 1 41 ? 0.962 -6.879 -1.473 1 98.62 41 LEU B O 1
ATOM 1483 N N . LEU B 1 42 ? 1.507 -6.898 0.707 1 98.62 42 LEU B N 1
ATOM 1484 C CA . LEU B 1 42 ? 2.844 -6.352 0.514 1 98.62 42 LEU B CA 1
ATOM 1485 C C . LEU B 1 42 ? 3.906 -7.312 1.037 1 98.62 42 LEU B C 1
ATOM 1487 O O . LEU B 1 42 ? 3.793 -7.82 2.154 1 98.62 42 LEU B O 1
ATOM 1491 N N . ILE B 1 43 ? 4.898 -7.574 0.205 1 98.75 43 ILE B N 1
ATOM 1492 C CA . ILE B 1 43 ? 6.023 -8.438 0.554 1 98.75 43 ILE B CA 1
ATOM 1493 C C . ILE B 1 43 ? 7.332 -7.766 0.146 1 98.75 43 ILE B C 1
ATOM 1495 O O . ILE B 1 43 ? 7.496 -7.355 -1.006 1 98.75 43 ILE B O 1
ATOM 1499 N N . THR B 1 44 ? 8.281 -7.668 1.078 1 98.38 44 THR B N 1
ATOM 1500 C CA . THR B 1 44 ? 9.539 -7.098 0.625 1 98.38 44 THR B CA 1
ATOM 1501 C C . THR B 1 44 ? 10.711 -7.688 1.402 1 98.38 44 THR B C 1
ATOM 1503 O O . THR B 1 44 ? 10.594 -7.965 2.598 1 98.38 44 THR B O 1
ATOM 1506 N N . GLN B 1 45 ? 11.758 -7.93 0.764 1 98 45 GLN B N 1
ATOM 1507 C CA . GLN B 1 45 ? 13.07 -8.281 1.289 1 98 45 GLN B CA 1
ATOM 1508 C C . GLN B 1 45 ? 14.055 -7.129 1.113 1 98 45 GLN B C 1
ATOM 1510 O O . GLN B 1 45 ? 15.25 -7.277 1.397 1 98 45 GLN B O 1
ATOM 1515 N N . LEU B 1 46 ? 13.57 -5.973 0.678 1 97.25 46 LEU B N 1
ATOM 1516 C CA . LEU B 1 46 ? 14.398 -4.828 0.31 1 97.25 46 LEU B CA 1
ATOM 1517 C C . LEU B 1 46 ? 14.234 -3.697 1.32 1 97.25 46 LEU B C 1
ATOM 1519 O O . LEU B 1 46 ? 14.977 -2.713 1.279 1 97.25 46 LEU B O 1
ATOM 1523 N N . GLY B 1 47 ? 13.266 -3.812 2.145 1 94.81 47 GLY B N 1
ATOM 1524 C CA . GLY B 1 47 ? 12.922 -2.729 3.049 1 94.81 47 GLY B CA 1
ATOM 1525 C C . GLY B 1 47 ? 12.133 -1.621 2.379 1 94.81 47 GLY B C 1
ATOM 1526 O O . GLY B 1 47 ? 12.031 -0.512 2.908 1 94.81 47 GLY B O 1
ATOM 1527 N N . LYS B 1 48 ? 11.758 -1.865 1.249 1 96.25 48 LYS B N 1
ATOM 1528 C CA . LYS B 1 48 ? 10.953 -0.95 0.446 1 96.25 48 LYS B CA 1
ATOM 1529 C C . LYS B 1 48 ? 10.078 -1.712 -0.544 1 96.25 48 LYS B C 1
ATOM 1531 O O . LYS B 1 48 ? 10.289 -2.902 -0.784 1 96.25 48 LYS B O 1
ATOM 1536 N N . ILE B 1 49 ? 9.094 -1.077 -1.067 1 97.25 49 ILE B N 1
ATOM 1537 C CA . ILE B 1 49 ? 8.25 -1.636 -2.117 1 97.25 49 ILE B CA 1
ATOM 1538 C C . ILE B 1 49 ? 8.594 -0.983 -3.455 1 97.25 49 ILE B C 1
ATOM 1540 O O . ILE B 1 49 ? 8.281 0.189 -3.678 1 97.25 49 ILE B O 1
ATOM 1544 N N . PRO B 1 50 ? 9.211 -1.742 -4.34 1 96.94 50 PRO B N 1
ATOM 1545 C CA . PRO B 1 50 ? 9.711 -1.128 -5.57 1 96.94 50 PRO B CA 1
ATOM 1546 C C . PRO B 1 50 ? 8.609 -0.86 -6.59 1 96.94 50 PRO B C 1
ATOM 1548 O O . PRO B 1 50 ? 8.789 -0.055 -7.508 1 96.94 50 PRO B O 1
ATOM 1551 N N . ALA B 1 51 ? 7.527 -1.61 -6.469 1 97.19 51 ALA B N 1
ATOM 1552 C CA . ALA B 1 51 ? 6.402 -1.426 -7.379 1 97.19 51 ALA B CA 1
ATOM 1553 C C . ALA B 1 51 ? 5.102 -1.919 -6.75 1 97.19 51 ALA B C 1
ATOM 1555 O O . ALA B 1 51 ? 5.113 -2.826 -5.918 1 97.19 51 ALA B O 1
ATOM 1556 N N . LEU B 1 52 ? 4.027 -1.274 -7.133 1 97.94 52 LEU B N 1
ATOM 1557 C CA . LEU B 1 52 ? 2.686 -1.63 -6.68 1 97.94 52 LEU B CA 1
ATOM 1558 C C . LEU B 1 52 ? 1.777 -1.946 -7.863 1 97.94 52 LEU B C 1
ATOM 1560 O O . LEU B 1 52 ? 1.721 -1.182 -8.828 1 97.94 52 LEU B O 1
ATOM 1564 N N . TYR B 1 53 ? 1.043 -3.072 -7.773 1 97.94 53 TYR B N 1
ATOM 1565 C CA . TYR B 1 53 ? 0.183 -3.502 -8.867 1 97.94 53 TYR B CA 1
ATOM 1566 C C . TYR B 1 53 ? -1.258 -3.666 -8.398 1 97.94 53 TYR B C 1
ATOM 1568 O O . TYR B 1 53 ? -1.507 -4.168 -7.305 1 97.94 53 TYR B O 1
ATOM 1576 N N . ASN B 1 54 ? -2.16 -3.244 -9.234 1 97.06 54 ASN B N 1
ATOM 1577 C CA . ASN B 1 54 ? -3.547 -3.689 -9.133 1 97.06 54 ASN B CA 1
ATOM 1578 C C . ASN B 1 54 ? -3.809 -4.906 -10.023 1 97.06 54 ASN B C 1
ATOM 1580 O O . ASN B 1 54 ? -3.461 -4.906 -11.203 1 97.06 54 ASN B O 1
ATOM 1584 N N . VAL B 1 55 ? -4.352 -5.918 -9.469 1 96.75 55 VAL B N 1
ATOM 1585 C CA . VAL B 1 55 ? -4.617 -7.16 -10.188 1 96.75 55 VAL B CA 1
ATOM 1586 C C . VAL B 1 55 ? -6.121 -7.418 -10.242 1 96.75 55 VAL B C 1
ATOM 1588 O O . VAL B 1 55 ? -6.773 -7.543 -9.203 1 96.75 55 VAL B O 1
ATOM 1591 N N . ALA B 1 56 ? -6.66 -7.449 -11.414 1 94.12 56 ALA B N 1
ATOM 1592 C CA . ALA B 1 56 ? -8.047 -7.832 -11.656 1 94.12 56 ALA B CA 1
ATOM 1593 C C . ALA B 1 56 ? -8.141 -9.273 -12.156 1 94.12 56 ALA B C 1
ATOM 1595 O O . ALA B 1 56 ? -7.41 -9.664 -13.07 1 94.12 56 ALA B O 1
ATOM 1596 N N . PHE B 1 57 ? -8.992 -9.961 -11.508 1 89.94 57 PHE B N 1
ATOM 1597 C CA . PHE B 1 57 ? -9.203 -11.336 -11.938 1 89.94 57 PHE B CA 1
ATOM 1598 C C . PHE B 1 57 ? -10.273 -11.414 -13.016 1 89.94 57 PHE B C 1
ATOM 1600 O O . PHE B 1 57 ? -11.398 -10.938 -12.82 1 89.94 57 PHE B O 1
ATOM 1607 N N . ASP B 1 58 ? -9.961 -11.758 -14.164 1 81.94 58 ASP B N 1
ATOM 1608 C CA . ASP B 1 58 ? -10.805 -11.695 -15.352 1 81.94 58 ASP B CA 1
ATOM 1609 C C . ASP B 1 58 ? -11.93 -12.727 -15.289 1 81.94 58 ASP B C 1
ATOM 1611 O O . ASP B 1 58 ? -13 -12.516 -15.859 1 81.94 58 ASP B O 1
ATOM 1615 N N . VAL B 1 59 ? -11.727 -13.852 -14.867 1 67.25 59 VAL B N 1
ATOM 1616 C CA . VAL B 1 59 ? -12.805 -14.836 -14.836 1 67.25 59 VAL B CA 1
ATOM 1617 C C . VAL B 1 59 ? -13.68 -14.609 -13.602 1 67.25 59 VAL B C 1
ATOM 1619 O O . VAL B 1 59 ? -13.172 -14.562 -12.477 1 67.25 59 VAL B O 1
ATOM 1622 N N . LYS B 1 60 ? -14.742 -13.688 -13.742 1 55.53 60 LYS B N 1
ATOM 1623 C CA . LYS B 1 60 ? -15.672 -13.586 -12.625 1 55.53 60 LYS B CA 1
ATOM 1624 C C . LYS B 1 60 ? -16.062 -14.961 -12.102 1 55.53 60 LYS B C 1
ATOM 1626 O O . LYS B 1 60 ? -16.156 -15.922 -12.875 1 55.53 60 LYS B O 1
ATOM 1631 N N . ARG B 1 61 ? -15.648 -15.211 -10.797 1 51.12 61 ARG B N 1
ATOM 1632 C CA . ARG B 1 61 ? -16.062 -16.469 -10.156 1 51.12 61 ARG B CA 1
ATOM 1633 C C . ARG B 1 61 ? -17.422 -16.922 -10.672 1 51.12 61 ARG B C 1
ATOM 1635 O O . ARG B 1 61 ? -18.422 -16.797 -9.969 1 51.12 61 ARG B O 1
ATOM 1642 N N . ASP B 1 62 ? -17.906 -16.438 -11.703 1 47.62 62 ASP B N 1
ATOM 1643 C CA . ASP B 1 62 ? -19.141 -17.125 -12.047 1 47.62 62 ASP B CA 1
ATOM 1644 C C . ASP B 1 62 ? -18.969 -18.641 -12.055 1 47.62 62 ASP B C 1
ATOM 1646 O O . ASP B 1 62 ? -17.969 -19.141 -12.586 1 47.62 62 ASP B O 1
ATOM 1650 N N . ASN B 1 63 ? -19.547 -19.391 -11.141 1 47.28 63 ASN B N 1
ATOM 1651 C CA . ASN B 1 63 ? -19.672 -20.844 -11.062 1 47.28 63 ASN B CA 1
ATOM 1652 C C . ASN B 1 63 ? -19.625 -21.484 -12.445 1 47.28 63 ASN B C 1
ATOM 1654 O O . ASN B 1 63 ? -19.672 -22.719 -12.562 1 47.28 63 ASN B O 1
ATOM 1658 N N . ARG B 1 64 ? -20.125 -20.781 -13.422 1 41.97 64 ARG B N 1
ATOM 1659 C CA . ARG B 1 64 ? -20.391 -21.516 -14.656 1 41.97 64 ARG B CA 1
ATOM 1660 C C . ARG B 1 64 ? -19.125 -21.656 -15.492 1 41.97 64 ARG B C 1
ATOM 1662 O O . ARG B 1 64 ? -19.141 -22.234 -16.578 1 41.97 64 ARG B O 1
ATOM 1669 N N . VAL B 1 65 ? -18.156 -20.875 -15.305 1 46.47 65 VAL B N 1
ATOM 1670 C CA . VAL B 1 65 ? -17.109 -21.156 -16.281 1 46.47 65 VAL B CA 1
ATOM 1671 C C . VAL B 1 65 ? -16.188 -22.25 -15.742 1 46.47 65 VAL B C 1
ATOM 1673 O O . VAL B 1 65 ? -15.562 -22.078 -14.695 1 46.47 65 VAL B O 1
ATOM 1676 N N . ILE B 1 66 ? -16.219 -23.375 -16.172 1 46.78 66 ILE B N 1
ATOM 1677 C CA . ILE B 1 66 ? -15.75 -24.734 -15.93 1 46.78 66 ILE B CA 1
ATOM 1678 C C . ILE B 1 66 ? -14.242 -24.734 -15.727 1 46.78 66 ILE B C 1
ATOM 1680 O O . ILE B 1 66 ? -13.734 -25.375 -14.797 1 46.78 66 ILE B O 1
ATOM 1684 N N . PRO B 1 67 ? -13.547 -24.297 -16.828 1 47.28 67 PRO B N 1
ATOM 1685 C CA . PRO B 1 67 ? -12.148 -24.719 -16.75 1 47.28 67 PRO B CA 1
ATOM 1686 C C . PRO B 1 67 ? -11.438 -24.156 -15.516 1 47.28 67 PRO B C 1
ATOM 1688 O O . PRO B 1 67 ? -10.453 -24.734 -15.055 1 47.28 67 PRO B O 1
ATOM 1691 N N . TYR B 1 68 ? -11.766 -22.938 -14.945 1 51.78 68 TYR B N 1
ATOM 1692 C CA . TYR B 1 68 ? -11.062 -22.375 -13.797 1 51.78 68 TYR B CA 1
ATOM 1693 C C . TYR B 1 68 ? -11.719 -22.797 -12.492 1 51.78 68 TYR B C 1
ATOM 1695 O O . TYR B 1 68 ? -11.422 -22.25 -11.43 1 51.78 68 TYR B O 1
ATOM 1703 N N . LEU B 1 69 ? -12.82 -23.547 -12.648 1 55.62 69 LEU B N 1
ATOM 1704 C CA . LEU B 1 69 ? -13.453 -24.109 -11.461 1 55.62 69 LEU B CA 1
ATOM 1705 C C . LEU B 1 69 ? -12.445 -24.891 -10.633 1 55.62 69 LEU B C 1
ATOM 1707 O O . LEU B 1 69 ? -12.617 -25.062 -9.422 1 55.62 69 LEU B O 1
ATOM 1711 N N . HIS B 1 70 ? -11.484 -25.297 -11.398 1 61.38 70 HIS B N 1
ATOM 1712 C CA . HIS B 1 70 ? -10.594 -26.172 -10.641 1 61.38 70 HIS B CA 1
ATOM 1713 C C . HIS B 1 70 ? -9.414 -25.391 -10.07 1 61.38 70 HIS B C 1
ATOM 1715 O O . HIS B 1 70 ? -8.633 -25.938 -9.281 1 61.38 70 HIS B O 1
ATOM 1721 N N . GLY B 1 71 ? -9.477 -24.078 -10.219 1 64.81 71 GLY B N 1
ATOM 1722 C CA . GLY B 1 71 ? -8.305 -23.375 -9.75 1 64.81 71 GLY B CA 1
ATOM 1723 C C . GLY B 1 71 ? -7.078 -23.609 -10.609 1 64.81 71 GLY B C 1
ATOM 1724 O O . GLY B 1 71 ? -7.156 -24.281 -11.641 1 64.81 71 GLY B O 1
ATOM 1725 N N . PRO B 1 72 ? -5.957 -23.016 -10.359 1 74.06 72 PRO B N 1
ATOM 1726 C CA . PRO B 1 72 ? -4.734 -23.25 -11.133 1 74.06 72 PRO B CA 1
ATOM 1727 C C . PRO B 1 72 ? -4.289 -24.719 -11.102 1 74.06 72 PRO B C 1
ATOM 1729 O O . PRO B 1 72 ? -4.543 -25.422 -10.117 1 74.06 72 PRO B O 1
ATOM 1732 N N . VAL B 1 73 ? -3.959 -25.234 -12.25 1 72.56 73 VAL B N 1
ATOM 1733 C CA . VAL B 1 73 ? -3.439 -26.594 -12.352 1 72.56 73 VAL B CA 1
ATOM 1734 C C . VAL B 1 73 ? -1.92 -26.547 -12.492 1 72.56 73 VAL B C 1
ATOM 1736 O O . VAL B 1 73 ? -1.386 -25.781 -13.297 1 72.56 73 VAL B O 1
ATOM 1739 N N . ASP B 1 74 ? -1.257 -27.062 -11.523 1 71.31 74 ASP B N 1
ATOM 1740 C CA . ASP B 1 74 ? 0.197 -27.172 -11.57 1 71.31 74 ASP B CA 1
ATOM 1741 C C . ASP B 1 74 ? 0.622 -28.594 -11.945 1 71.31 74 ASP B C 1
ATOM 1743 O O . ASP B 1 74 ? 0.818 -29.438 -11.062 1 71.31 74 ASP B O 1
ATOM 1747 N N . HIS B 1 75 ? 0.502 -28.906 -13.234 1 73.81 75 HIS B N 1
ATOM 1748 C CA . HIS B 1 75 ? 0.955 -30.188 -13.758 1 73.81 75 HIS B CA 1
ATOM 1749 C C . HIS B 1 75 ? 2.184 -30.016 -14.648 1 73.81 75 HIS B C 1
ATOM 1751 O O . HIS B 1 75 ? 2.312 -29.016 -15.352 1 73.81 75 HIS B O 1
ATOM 1757 N N . PRO B 1 76 ? 3.195 -30.891 -14.445 1 73.31 76 PRO B N 1
ATOM 1758 C CA . PRO B 1 76 ? 4.438 -30.766 -15.211 1 73.31 76 PRO B CA 1
ATOM 1759 C C . PRO B 1 76 ? 4.195 -30.625 -16.719 1 73.31 76 PRO B C 1
ATOM 1761 O O . PRO B 1 76 ? 4.965 -29.953 -17.406 1 73.31 76 PRO B O 1
ATOM 1764 N N . GLU B 1 77 ? 3.156 -31.234 -17.203 1 77.94 77 GLU B N 1
ATOM 1765 C CA . GLU B 1 77 ? 2.91 -31.25 -18.641 1 77.94 77 GLU B CA 1
ATOM 1766 C C . GLU B 1 77 ? 1.916 -30.156 -19.047 1 77.94 77 GLU B C 1
ATOM 1768 O O . GLU B 1 77 ? 1.832 -29.797 -20.219 1 77.94 77 GLU B O 1
ATOM 1773 N N . TYR B 1 78 ? 1.114 -29.781 -18.047 1 74.31 78 TYR B N 1
ATOM 1774 C CA . TYR B 1 78 ? 0.088 -28.797 -18.391 1 74.31 78 TYR B CA 1
ATOM 1775 C C . TYR B 1 78 ? -0.069 -27.766 -17.281 1 74.31 78 TYR B C 1
ATOM 1777 O O . TYR B 1 78 ? -0.2 -28.125 -16.109 1 74.31 78 TYR B O 1
ATOM 1785 N N . HIS B 1 79 ? 0.285 -26.453 -17.578 1 77.31 79 HIS B N 1
ATOM 1786 C CA . HIS B 1 79 ? 0.104 -25.375 -16.609 1 77.31 79 HIS B CA 1
ATOM 1787 C C . HIS B 1 79 ? -1.015 -24.422 -17.031 1 77.31 79 HIS B C 1
ATOM 1789 O O . HIS B 1 79 ? -1.121 -24.078 -18.203 1 77.31 79 HIS B O 1
ATOM 1795 N N . VAL B 1 80 ? -2.064 -24.359 -16.109 1 79.81 80 VAL B N 1
ATOM 1796 C CA . VAL B 1 80 ? -3.107 -23.375 -16.359 1 79.81 80 VAL B CA 1
ATOM 1797 C C . VAL B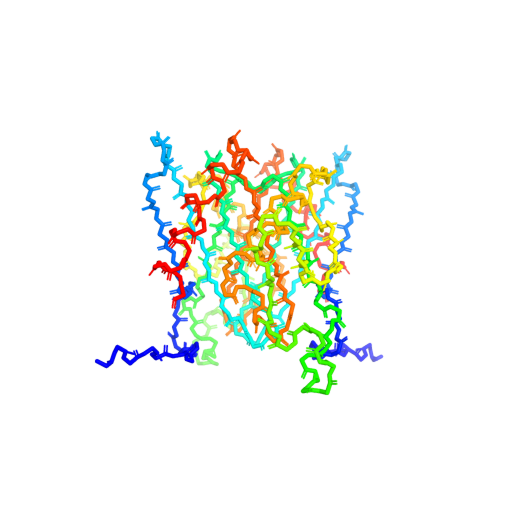 1 80 ? -3.023 -22.25 -15.32 1 79.81 80 VAL B C 1
ATOM 1799 O O . VAL B 1 80 ? -3.076 -22.516 -14.117 1 79.81 80 VAL B O 1
ATOM 1802 N N . SER B 1 81 ? -2.768 -21.109 -15.82 1 86 81 SER B N 1
ATOM 1803 C CA . SER B 1 81 ? -2.699 -19.953 -14.93 1 86 81 SER B CA 1
ATOM 1804 C C . SER B 1 81 ? -4.051 -19.25 -14.828 1 86 81 SER B C 1
ATOM 1806 O O . SER B 1 81 ? -4.84 -19.281 -15.773 1 86 81 SER B O 1
ATOM 1808 N N . VAL B 1 82 ? -4.328 -18.75 -13.695 1 88 82 VAL B N 1
ATOM 1809 C CA . VAL B 1 82 ? -5.508 -17.906 -13.523 1 88 82 VAL B CA 1
ATOM 1810 C C . VAL B 1 82 ? -5.344 -16.625 -14.328 1 88 82 VAL B C 1
ATOM 1812 O O . VAL B 1 82 ? -4.328 -15.938 -14.211 1 88 82 VAL B O 1
ATOM 1815 N N . PRO B 1 83 ? -6.273 -16.406 -15.211 1 90.81 83 PRO B N 1
ATOM 1816 C CA . PRO B 1 83 ? -6.156 -15.172 -16 1 90.81 83 PRO B CA 1
ATOM 1817 C C . PRO B 1 83 ? -6.363 -13.906 -15.164 1 90.81 83 PRO B C 1
ATOM 1819 O O . PRO B 1 83 ? -7.379 -13.781 -14.477 1 90.81 83 PRO B O 1
ATOM 1822 N N . VAL B 1 84 ? -5.379 -13.062 -15.305 1 93.25 84 VAL B N 1
ATOM 1823 C CA . VAL B 1 84 ? -5.465 -11.82 -14.547 1 93.25 84 VAL B CA 1
ATOM 1824 C C . VAL B 1 84 ? -5.008 -10.656 -15.43 1 93.25 84 VAL B C 1
ATOM 1826 O O . VAL B 1 84 ? -4.246 -10.844 -16.375 1 93.25 84 VAL B O 1
ATOM 1829 N N . THR B 1 85 ? -5.531 -9.477 -15.117 1 94.69 85 THR B N 1
ATOM 1830 C CA . THR B 1 85 ? -5.02 -8.219 -15.656 1 94.69 85 THR B CA 1
ATOM 1831 C C . THR B 1 85 ? -4.285 -7.43 -14.57 1 94.69 85 THR B C 1
ATOM 1833 O O . THR B 1 85 ? -4.859 -7.113 -13.531 1 94.69 85 THR B O 1
ATOM 1836 N N . MET B 1 86 ? -2.994 -7.148 -14.867 1 96.94 86 MET B N 1
ATOM 1837 C CA . MET B 1 86 ? -2.178 -6.43 -13.891 1 96.94 86 MET B CA 1
ATOM 1838 C C . MET B 1 86 ? -1.883 -5.012 -14.367 1 96.94 86 MET B C 1
ATOM 1840 O O . MET B 1 86 ? -1.439 -4.812 -15.5 1 96.94 86 MET B O 1
ATOM 1844 N N . THR B 1 87 ? -2.193 -4.059 -13.555 1 96.12 87 THR B N 1
ATOM 1845 C CA . THR B 1 87 ? -1.852 -2.66 -13.805 1 96.12 87 THR B CA 1
ATOM 1846 C C . THR B 1 87 ? -0.83 -2.166 -12.781 1 96.12 87 THR B C 1
ATOM 1848 O O . THR B 1 87 ? -1.065 -2.236 -11.578 1 96.12 87 THR B O 1
ATOM 1851 N N . CYS B 1 88 ? 0.327 -1.718 -13.289 1 97.12 88 CYS B N 1
ATOM 1852 C CA . CYS B 1 88 ? 1.33 -1.14 -12.406 1 97.12 88 CYS B CA 1
ATOM 1853 C C . CYS B 1 88 ? 0.931 0.267 -11.977 1 97.12 88 CYS B C 1
ATOM 1855 O O . CYS B 1 88 ? 0.83 1.171 -12.805 1 97.12 88 CYS B O 1
ATOM 1857 N N . CYS B 1 89 ? 0.774 0.499 -10.703 1 96 89 CYS B N 1
ATOM 1858 C CA . CYS B 1 89 ? 0.223 1.746 -10.188 1 96 89 CYS B CA 1
ATOM 1859 C C . CYS B 1 89 ? 1.333 2.693 -9.742 1 96 89 CYS B C 1
ATOM 1861 O O . CYS B 1 89 ? 1.118 3.9 -9.633 1 96 89 CYS B O 1
ATOM 1863 N N . MET B 1 90 ? 2.398 2.053 -9.438 1 96.56 90 MET B N 1
ATOM 1864 C CA . MET B 1 90 ? 3.521 2.838 -8.93 1 96.56 90 MET B CA 1
ATOM 1865 C C . MET B 1 90 ? 4.828 2.068 -9.078 1 96.56 90 MET B C 1
ATOM 1867 O O . MET B 1 90 ? 4.863 0.851 -8.883 1 96.56 90 MET B O 1
ATOM 1871 N N . GLY B 1 91 ? 5.891 2.793 -9.359 1 95.88 91 GLY B N 1
ATOM 1872 C CA . GLY B 1 91 ? 7.207 2.178 -9.422 1 95.88 91 GLY B CA 1
ATOM 1873 C C . GLY B 1 91 ? 7.535 1.603 -10.781 1 95.88 91 GLY B C 1
ATOM 1874 O O . GLY B 1 91 ? 6.941 2.002 -11.789 1 95.88 91 GLY B O 1
ATOM 1875 N N . ALA B 1 92 ? 8.57 0.786 -10.805 1 91.38 92 ALA B N 1
ATOM 1876 C CA . ALA B 1 92 ? 9.055 0.241 -12.07 1 91.38 92 ALA B CA 1
ATOM 1877 C C . ALA B 1 92 ? 8.297 -1.027 -12.445 1 91.38 92 ALA B C 1
ATOM 1879 O O . ALA B 1 92 ? 8.312 -2.012 -11.711 1 91.38 92 ALA B O 1
ATOM 1880 N N . ASP B 1 93 ? 7.73 -1.013 -13.609 1 94.31 93 ASP B N 1
ATOM 1881 C CA . ASP B 1 93 ? 6.988 -2.15 -14.148 1 94.31 93 ASP B CA 1
ATOM 1882 C C . ASP B 1 93 ? 7.918 -3.113 -14.883 1 94.31 93 ASP B C 1
ATOM 1884 O O . ASP B 1 93 ? 8.414 -2.793 -15.969 1 94.31 93 ASP B O 1
ATOM 1888 N N . THR B 1 94 ? 8.211 -4.246 -14.336 1 96.75 94 THR B N 1
ATOM 1889 C CA . THR B 1 94 ? 9.094 -5.207 -14.984 1 96.75 94 THR B CA 1
ATOM 1890 C C . THR B 1 94 ? 8.383 -6.543 -15.188 1 96.75 94 THR B C 1
ATOM 1892 O O . THR B 1 94 ? 7.512 -6.914 -14.398 1 96.75 94 THR B O 1
ATOM 1895 N N . ASP B 1 95 ? 8.781 -7.301 -16.172 1 96.88 95 ASP B N 1
ATOM 1896 C CA . ASP B 1 95 ? 8.219 -8.617 -16.438 1 96.88 95 ASP B CA 1
ATOM 1897 C C . ASP B 1 95 ? 8.547 -9.602 -15.32 1 96.88 95 ASP B C 1
ATOM 1899 O O . ASP B 1 95 ? 7.754 -10.492 -15.016 1 96.88 95 ASP B O 1
ATOM 1903 N N . GLU B 1 96 ? 9.656 -9.375 -14.758 1 96.75 96 GLU B N 1
ATOM 1904 C CA . GLU B 1 96 ? 10.094 -10.273 -13.695 1 96.75 96 GLU B CA 1
ATOM 1905 C C . GLU B 1 96 ? 9.156 -10.188 -12.492 1 96.75 96 GLU B C 1
ATOM 1907 O O . GLU B 1 96 ? 8.766 -11.219 -11.938 1 96.75 96 GLU B O 1
ATOM 1912 N N . ILE B 1 97 ? 8.773 -8.992 -12.156 1 97.75 97 ILE B N 1
ATOM 1913 C CA . ILE B 1 97 ? 7.883 -8.805 -11.016 1 97.75 97 ILE B CA 1
ATOM 1914 C C . ILE B 1 97 ? 6.488 -9.328 -11.359 1 97.75 97 ILE B C 1
ATOM 1916 O O . ILE B 1 97 ? 5.867 -10.023 -10.555 1 97.75 97 ILE B O 1
ATOM 1920 N N . ARG B 1 98 ? 6.035 -9.078 -12.578 1 98 98 ARG B N 1
ATOM 1921 C CA . ARG B 1 98 ? 4.738 -9.57 -13.016 1 98 98 ARG B CA 1
ATOM 1922 C C . ARG B 1 98 ? 4.688 -11.094 -12.984 1 98 98 ARG B C 1
ATOM 1924 O O . ARG B 1 98 ? 3.707 -11.68 -12.531 1 98 98 ARG B O 1
ATOM 1931 N N . GLY B 1 99 ? 5.754 -11.625 -13.469 1 97.5 99 GLY B N 1
ATOM 1932 C CA . GLY B 1 99 ? 5.828 -13.078 -13.438 1 97.5 99 GLY B CA 1
ATOM 1933 C C . GLY B 1 99 ? 5.797 -13.648 -12.031 1 97.5 99 GLY B C 1
ATOM 1934 O O . GLY B 1 99 ? 5.164 -14.672 -11.789 1 97.5 99 GLY B O 1
ATOM 1935 N N . GLY B 1 100 ? 6.488 -13.008 -11.148 1 98.12 100 GLY B N 1
ATOM 1936 C CA . GLY B 1 100 ? 6.461 -13.422 -9.758 1 98.12 100 GLY B CA 1
ATOM 1937 C C . GLY B 1 100 ? 5.082 -13.336 -9.133 1 98.12 100 GLY B C 1
ATOM 1938 O O . GLY B 1 100 ? 4.66 -14.234 -8.406 1 98.12 100 GLY B O 1
ATOM 1939 N N . ILE B 1 101 ? 4.387 -12.258 -9.422 1 98.44 101 ILE B N 1
ATOM 1940 C CA . ILE B 1 101 ? 3.031 -12.07 -8.914 1 98.44 101 ILE B CA 1
ATOM 1941 C C . ILE B 1 101 ? 2.119 -13.164 -9.461 1 98.44 101 ILE B C 1
ATOM 1943 O O . ILE B 1 101 ? 1.361 -13.781 -8.711 1 98.44 101 ILE B O 1
ATOM 1947 N N . GLN B 1 102 ? 2.223 -13.445 -10.766 1 97.25 102 GLN B N 1
ATOM 1948 C CA . GLN B 1 102 ? 1.438 -14.5 -11.391 1 97.25 102 GLN B CA 1
ATOM 1949 C C . GLN B 1 102 ? 1.704 -15.852 -10.719 1 97.25 102 GLN B C 1
ATOM 1951 O O . GLN B 1 102 ? 0.771 -16.609 -10.453 1 97.25 102 GLN B O 1
ATOM 1956 N N . PHE B 1 103 ? 2.936 -16.094 -10.461 1 96.81 103 PHE B N 1
ATOM 1957 C CA . PHE B 1 103 ? 3.318 -17.328 -9.812 1 96.81 103 PHE B CA 1
ATOM 1958 C C . PHE B 1 103 ? 2.654 -17.453 -8.445 1 96.81 103 PHE B C 1
ATOM 1960 O O . PHE B 1 103 ? 2.055 -18.484 -8.133 1 96.81 103 PHE B O 1
ATOM 1967 N N . LEU B 1 104 ? 2.719 -16.406 -7.648 1 97.94 104 LEU B N 1
ATOM 1968 C CA . LEU B 1 104 ? 2.166 -16.453 -6.297 1 97.94 104 LEU B CA 1
ATOM 1969 C C . LEU B 1 104 ? 0.649 -16.594 -6.336 1 97.94 104 LEU B C 1
ATOM 1971 O O . LEU B 1 104 ? 0.068 -17.297 -5.512 1 97.94 104 LEU B O 1
ATOM 1975 N N . ILE B 1 105 ? 0.078 -15.93 -7.297 1 96.69 105 ILE B N 1
ATOM 1976 C CA . ILE B 1 105 ? -1.368 -16.047 -7.449 1 96.69 105 ILE B CA 1
ATOM 1977 C C . ILE B 1 105 ? -1.739 -17.5 -7.73 1 96.69 105 ILE B C 1
ATOM 1979 O O . ILE B 1 105 ? -2.662 -18.047 -7.117 1 96.69 105 ILE B O 1
ATOM 1983 N N . ASN B 1 106 ? -0.999 -18.141 -8.562 1 94.31 106 ASN B N 1
ATOM 1984 C CA . ASN B 1 106 ? -1.301 -19.5 -8.969 1 94.31 106 ASN B CA 1
ATOM 1985 C C . ASN B 1 106 ? -1.028 -20.5 -7.844 1 94.31 106 ASN B C 1
ATOM 1987 O O . ASN B 1 106 ? -1.708 -21.516 -7.734 1 94.31 106 ASN B O 1
ATOM 1991 N N . LYS B 1 107 ? -0.115 -20.156 -6.988 1 94.81 107 LYS B N 1
ATOM 1992 C CA . LYS B 1 107 ? 0.385 -21.172 -6.059 1 94.81 107 LYS B CA 1
ATOM 1993 C C . LYS B 1 107 ? -0.169 -20.938 -4.656 1 94.81 107 LYS B C 1
ATOM 1995 O O . LYS B 1 107 ? 0.114 -21.719 -3.74 1 94.81 107 LYS B O 1
ATOM 2000 N N . THR B 1 108 ? -0.951 -19.922 -4.469 1 96.06 108 THR B N 1
ATOM 2001 C CA . THR B 1 108 ? -1.497 -19.625 -3.148 1 96.06 108 THR B CA 1
ATOM 2002 C C . THR B 1 108 ? -3.002 -19.375 -3.229 1 96.06 108 THR B C 1
ATOM 2004 O O . THR B 1 108 ? -3.561 -19.266 -4.32 1 96.06 108 THR B O 1
ATOM 2007 N N . PRO B 1 109 ? -3.699 -19.219 -2.152 1 93.69 109 PRO B N 1
ATOM 2008 C CA . PRO B 1 109 ? -5.137 -18.938 -2.156 1 93.69 109 PRO B CA 1
ATOM 2009 C C . PRO B 1 109 ? -5.469 -17.562 -2.723 1 93.69 109 PRO B C 1
ATOM 2011 O O . PRO B 1 109 ? -6.641 -17.188 -2.787 1 93.69 109 PRO B O 1
ATOM 2014 N N . LEU B 1 110 ? -4.477 -16.875 -3.133 1 94.69 110 LEU B N 1
ATOM 2015 C CA . LEU B 1 110 ? -4.738 -15.602 -3.803 1 94.69 110 LEU B CA 1
ATOM 2016 C C . LEU B 1 110 ? -5.633 -15.805 -5.02 1 94.69 110 LEU B C 1
ATOM 2018 O O . LEU B 1 110 ? -6.391 -14.906 -5.395 1 94.69 110 LEU B O 1
ATOM 2022 N N . HIS B 1 111 ? -5.566 -16.969 -5.633 1 91.38 111 HIS B N 1
ATOM 2023 C CA . HIS B 1 111 ? -6.348 -17.234 -6.836 1 91.38 111 HIS B CA 1
ATOM 2024 C C . HIS B 1 111 ? -7.84 -17.297 -6.523 1 91.38 111 HIS B C 1
ATOM 2026 O O . HIS B 1 111 ? -8.672 -17.25 -7.434 1 91.38 111 HIS B O 1
ATOM 2032 N N . LYS B 1 112 ? -8.164 -17.328 -5.309 1 88.38 112 LYS B N 1
ATOM 2033 C CA . LYS B 1 112 ? -9.562 -17.406 -4.883 1 88.38 112 LYS B CA 1
ATOM 2034 C C . LYS B 1 112 ? -10.094 -16.031 -4.504 1 88.38 112 LYS B C 1
ATOM 2036 O O . LYS B 1 112 ? -11.242 -15.906 -4.074 1 88.38 112 LYS B O 1
ATOM 2041 N N . CYS B 1 113 ? -9.266 -15.016 -4.531 1 90.5 113 CYS B N 1
ATOM 2042 C CA . CYS B 1 113 ? -9.695 -13.672 -4.164 1 90.5 113 CYS B CA 1
ATOM 2043 C C . CYS B 1 113 ? -10.938 -13.273 -4.953 1 90.5 113 CYS B C 1
ATOM 2045 O O . CYS B 1 113 ? -10.93 -13.281 -6.184 1 90.5 113 CYS B O 1
ATOM 2047 N N . PRO B 1 114 ? -11.984 -12.93 -4.332 1 86 114 PRO B N 1
ATOM 2048 C CA . PRO B 1 114 ? -13.25 -12.633 -5.004 1 86 114 PRO B CA 1
ATOM 2049 C C . PRO B 1 114 ? -13.305 -11.211 -5.566 1 86 114 PRO B C 1
ATOM 2051 O O . PRO B 1 114 ? -14.312 -10.812 -6.148 1 86 114 PRO B O 1
ATOM 2054 N N . CYS B 1 115 ? -12.352 -10.398 -5.355 1 89.69 115 CYS B N 1
ATOM 2055 C CA . CYS B 1 115 ? -12.273 -8.992 -5.75 1 89.69 115 CYS B CA 1
ATOM 2056 C C . CYS B 1 115 ? -10.938 -8.68 -6.406 1 89.69 115 CYS B C 1
ATOM 2058 O O . CYS B 1 115 ? -10.406 -9.5 -7.156 1 89.69 115 CYS B O 1
ATOM 2060 N N . GLU B 1 116 ? -10.422 -7.531 -6.242 1 94.06 116 GLU B N 1
ATOM 2061 C CA . GLU B 1 116 ? -9.117 -7.145 -6.766 1 94.06 116 GLU B CA 1
ATOM 2062 C C . GLU B 1 116 ? -8.023 -7.32 -5.715 1 94.06 116 GLU B C 1
ATOM 2064 O O . GLU B 1 116 ? -8.312 -7.352 -4.516 1 94.06 116 GLU B O 1
ATOM 2069 N N . LEU B 1 117 ? -6.957 -7.492 -6.238 1 96.62 117 LEU B N 1
ATOM 2070 C CA . LEU B 1 117 ? -5.773 -7.629 -5.398 1 96.62 117 LEU B CA 1
ATOM 2071 C C . LEU B 1 117 ? -4.781 -6.504 -5.672 1 96.62 117 LEU B C 1
ATOM 2073 O O . LEU B 1 117 ? -4.398 -6.273 -6.824 1 96.62 117 LEU B O 1
ATOM 2077 N N . VAL B 1 118 ? -4.457 -5.754 -4.605 1 97.5 118 VAL B N 1
ATOM 2078 C CA . VAL B 1 118 ? -3.316 -4.844 -4.652 1 97.5 118 VAL B CA 1
ATOM 2079 C C . VAL B 1 118 ? -2.082 -5.531 -4.07 1 97.5 118 VAL B C 1
ATOM 2081 O O . VAL B 1 118 ? -2.086 -5.945 -2.91 1 97.5 118 VAL B O 1
ATOM 2084 N N . ILE B 1 119 ? -1.018 -5.641 -4.91 1 98.62 119 ILE B N 1
ATOM 2085 C CA . ILE B 1 119 ? 0.137 -6.395 -4.438 1 98.62 119 ILE B CA 1
ATOM 2086 C C . ILE B 1 119 ? 1.415 -5.598 -4.691 1 98.62 119 ILE B C 1
ATOM 2088 O O . ILE B 1 119 ? 1.59 -5.02 -5.766 1 98.62 119 ILE B O 1
ATOM 2092 N N . GLY B 1 120 ? 2.24 -5.363 -3.707 1 98.38 120 GLY B N 1
ATOM 2093 C CA . GLY B 1 120 ? 3.625 -4.926 -3.803 1 98.38 120 GLY B CA 1
ATOM 2094 C C . GLY B 1 120 ? 4.621 -6.039 -3.541 1 98.38 120 GLY B C 1
ATOM 2095 O O . GLY B 1 120 ? 4.57 -6.691 -2.496 1 98.38 120 GLY B O 1
ATOM 2096 N N . LEU B 1 121 ? 5.504 -6.254 -4.43 1 98.25 121 LEU B N 1
ATOM 2097 C CA . LEU B 1 121 ? 6.465 -7.348 -4.336 1 98.25 121 LEU B CA 1
ATOM 2098 C C . LEU B 1 121 ? 7.891 -6.836 -4.5 1 98.25 121 LEU B C 1
ATOM 2100 O O . LEU B 1 121 ? 8.258 -6.324 -5.562 1 98.25 121 LEU B O 1
ATOM 2104 N N . GLY B 1 122 ? 8.68 -6.934 -3.451 1 97.75 122 GLY B N 1
ATOM 2105 C CA . GLY B 1 122 ? 10.094 -6.574 -3.473 1 97.75 122 GLY B CA 1
ATOM 2106 C C . GLY B 1 122 ? 10.992 -7.676 -2.943 1 97.75 122 GLY B C 1
ATOM 2107 O O . GLY B 1 122 ? 11.398 -7.648 -1.779 1 97.75 122 GLY B O 1
ATOM 2108 N N . LEU B 1 123 ? 11.383 -8.562 -3.807 1 97.88 123 LEU B N 1
ATOM 2109 C CA . LEU B 1 123 ? 12.242 -9.688 -3.445 1 97.88 123 LEU B CA 1
ATOM 2110 C C . LEU B 1 123 ? 13.617 -9.539 -4.078 1 97.88 123 LEU B C 1
ATOM 2112 O O . LEU B 1 123 ? 13.75 -9.008 -5.184 1 97.88 123 LEU B O 1
ATOM 2116 N N . LYS B 1 124 ? 14.555 -10.039 -3.416 1 97.19 124 LYS B N 1
ATOM 2117 C CA . LYS B 1 124 ? 15.914 -10 -3.936 1 97.19 124 LYS B CA 1
ATOM 2118 C C . LYS B 1 124 ? 16.094 -10.969 -5.102 1 97.19 124 LYS B C 1
ATOM 2120 O O . LYS B 1 124 ? 16.828 -10.68 -6.051 1 97.19 124 LYS B O 1
ATOM 2125 N N . GLN B 1 125 ? 15.461 -12.094 -5.004 1 95.56 125 GLN B N 1
ATOM 2126 C CA . GLN B 1 125 ? 15.445 -13.109 -6.047 1 95.56 125 GLN B CA 1
ATOM 2127 C C . GLN B 1 125 ? 14.023 -13.539 -6.383 1 95.56 125 GLN B C 1
ATOM 2129 O O . GLN B 1 125 ? 13.18 -13.672 -5.488 1 95.56 125 GLN B O 1
ATOM 2134 N N . LEU B 1 126 ? 13.797 -13.734 -7.719 1 95.81 126 LEU B N 1
ATOM 2135 C CA . LEU B 1 126 ? 12.453 -14.086 -8.148 1 95.81 126 LEU B CA 1
ATOM 2136 C C . LEU B 1 126 ? 12.453 -15.398 -8.914 1 95.81 126 LEU B C 1
ATOM 2138 O O . LEU B 1 126 ? 11.617 -15.609 -9.805 1 95.81 126 LEU B O 1
ATOM 2142 N N . GLN B 1 127 ? 13.414 -16.203 -8.562 1 95.94 127 GLN B N 1
ATOM 2143 C CA . GLN B 1 127 ? 13.422 -17.531 -9.172 1 95.94 127 GLN B CA 1
ATOM 2144 C C . GLN B 1 127 ? 12.352 -18.422 -8.562 1 95.94 127 GLN B C 1
ATOM 2146 O O . GLN B 1 127 ? 11.875 -18.156 -7.457 1 95.94 127 GLN B O 1
ATOM 2151 N N . THR B 1 128 ? 12.031 -19.516 -9.227 1 95.06 128 THR B N 1
ATOM 2152 C CA . THR B 1 128 ? 10.961 -20.422 -8.836 1 95.06 128 THR B CA 1
ATOM 2153 C C . THR B 1 128 ? 11.156 -20.891 -7.398 1 95.06 128 THR B C 1
ATOM 2155 O O . THR B 1 128 ? 10.211 -20.906 -6.605 1 95.06 128 THR B O 1
ATOM 2158 N N . ALA B 1 129 ? 12.359 -21.266 -7.074 1 95.69 129 ALA B N 1
ATOM 2159 C CA . ALA B 1 129 ? 12.648 -21.766 -5.734 1 95.69 129 ALA B CA 1
ATOM 2160 C C . ALA B 1 129 ? 12.352 -20.719 -4.676 1 95.69 129 ALA B C 1
ATOM 2162 O O . ALA B 1 129 ? 11.805 -21.016 -3.617 1 95.69 129 ALA B O 1
ATOM 2163 N N . ASP B 1 130 ? 12.75 -19.484 -4.922 1 97.44 130 ASP B N 1
ATOM 2164 C CA . ASP B 1 130 ? 12.5 -18.391 -4.004 1 97.44 130 ASP B CA 1
ATOM 2165 C C . ASP B 1 130 ? 11 -18.125 -3.855 1 97.44 130 ASP B C 1
ATOM 2167 O O . ASP B 1 130 ? 10.5 -17.953 -2.74 1 97.44 130 ASP B O 1
ATOM 2171 N N . LEU B 1 131 ? 10.328 -18.156 -4.949 1 98.31 131 LEU B N 1
ATOM 2172 C CA . LEU B 1 131 ? 8.898 -17.875 -4.961 1 98.31 131 LEU B CA 1
ATOM 2173 C C . LEU B 1 131 ? 8.117 -18.984 -4.262 1 98.31 131 LEU B C 1
ATOM 2175 O O . LEU B 1 131 ? 7.113 -18.703 -3.6 1 98.31 131 LEU B O 1
ATOM 2179 N N . LYS B 1 132 ? 8.539 -20.156 -4.418 1 98 132 LYS B N 1
ATOM 2180 C CA . LYS B 1 132 ? 7.906 -21.266 -3.711 1 98 132 LYS B CA 1
ATOM 2181 C C . LYS B 1 132 ? 8.016 -21.094 -2.199 1 98 132 LYS B C 1
ATOM 2183 O O . LYS B 1 132 ? 7.062 -21.375 -1.468 1 98 132 LYS B O 1
ATOM 2188 N N . SER B 1 133 ? 9.156 -20.656 -1.764 1 98.5 133 SER B N 1
ATOM 2189 C CA . SER B 1 133 ? 9.352 -20.422 -0.338 1 98.5 133 SER B CA 1
ATOM 2190 C C . SER B 1 133 ? 8.422 -19.312 0.163 1 98.5 133 SER B C 1
ATOM 2192 O O . SER B 1 133 ? 7.848 -19.422 1.25 1 98.5 133 SER B O 1
ATOM 2194 N N . ILE B 1 134 ? 8.281 -18.281 -0.632 1 98.75 134 ILE B N 1
ATOM 2195 C CA . ILE B 1 134 ? 7.371 -17.188 -0.287 1 98.75 134 ILE B CA 1
ATOM 2196 C C . ILE B 1 134 ? 5.934 -17.703 -0.237 1 98.75 134 ILE B C 1
ATOM 2198 O O . ILE B 1 134 ? 5.18 -17.375 0.682 1 98.75 134 ILE B O 1
ATOM 2202 N N . ALA B 1 135 ? 5.574 -18.547 -1.183 1 98.56 135 ALA B N 1
ATOM 2203 C CA . ALA B 1 135 ? 4.23 -19.125 -1.255 1 98.56 135 ALA B CA 1
ATOM 2204 C C . ALA B 1 135 ? 3.918 -19.938 -0.011 1 98.56 135 ALA B C 1
ATOM 2206 O O . ALA B 1 135 ? 2.805 -19.875 0.519 1 98.56 135 ALA B O 1
ATOM 2207 N N . LYS B 1 136 ? 4.844 -20.641 0.433 1 98.25 136 LYS B N 1
ATOM 2208 C CA . LYS B 1 136 ? 4.664 -21.469 1.63 1 98.25 136 LYS B CA 1
ATOM 2209 C C . LYS B 1 136 ? 4.395 -20.594 2.854 1 98.25 136 LYS B C 1
ATOM 2211 O O . LYS B 1 136 ? 3.52 -20.906 3.664 1 98.25 136 LYS B O 1
ATOM 2216 N N . VAL B 1 137 ? 5.156 -19.562 2.951 1 98.44 137 VAL B N 1
ATOM 2217 C CA . VAL B 1 137 ? 4.973 -18.656 4.078 1 98.44 137 VAL B CA 1
ATOM 2218 C C . VAL B 1 137 ? 3.58 -18.031 4.016 1 98.44 137 VAL B C 1
ATOM 2220 O O . VAL B 1 137 ? 2.908 -17.891 5.039 1 98.44 137 VAL B O 1
ATOM 2223 N N . LEU B 1 138 ? 3.148 -17.609 2.859 1 98.44 138 LEU B N 1
ATOM 2224 C CA . LEU B 1 138 ? 1.824 -17.016 2.695 1 98.44 138 LEU B CA 1
ATOM 2225 C C . LEU B 1 138 ? 0.734 -18 3.104 1 98.44 138 LEU B C 1
ATOM 2227 O O . LEU B 1 138 ? -0.227 -17.625 3.777 1 98.44 138 LEU B O 1
ATOM 2231 N N . GLU B 1 139 ? 0.835 -19.234 2.766 1 96.88 139 GLU B N 1
ATOM 2232 C CA . GLU B 1 139 ? -0.15 -20.266 3.066 1 96.88 139 GLU B CA 1
ATOM 2233 C C . GLU B 1 139 ? -0.307 -20.453 4.57 1 96.88 139 GLU B C 1
ATOM 2235 O O . GLU B 1 139 ? -1.427 -20.578 5.074 1 96.88 139 GLU B O 1
ATOM 2240 N N . VAL B 1 140 ? 0.792 -20.391 5.227 1 96.25 140 VAL B N 1
ATOM 2241 C CA . VAL B 1 140 ? 0.771 -20.672 6.656 1 96.25 140 VAL B CA 1
ATOM 2242 C C . VAL B 1 140 ? 0.503 -19.391 7.441 1 96.25 140 VAL B C 1
ATOM 2244 O O . VAL B 1 140 ? -0.255 -19.406 8.414 1 96.25 140 VAL B O 1
ATOM 2247 N N . GLY B 1 141 ? 1.081 -18.375 7.008 1 95.62 141 GLY B N 1
ATOM 2248 C CA . GLY B 1 141 ? 1.066 -17.156 7.801 1 95.62 141 GLY B CA 1
ATOM 2249 C C . GLY B 1 141 ? -0.094 -16.234 7.465 1 95.62 141 GLY B C 1
ATOM 2250 O O . GLY B 1 141 ? -0.528 -15.438 8.297 1 95.62 141 GLY B O 1
ATOM 2251 N N . VAL B 1 142 ? -0.589 -16.281 6.316 1 96.38 142 VAL B N 1
ATOM 2252 C CA . VAL B 1 142 ? -1.608 -15.328 5.879 1 96.38 142 VAL B CA 1
ATOM 2253 C C . VAL B 1 142 ? -2.936 -16.047 5.672 1 96.38 142 VAL B C 1
ATOM 2255 O O . VAL B 1 142 ? -3.982 -15.586 6.133 1 96.38 142 VAL B O 1
ATOM 2258 N N . PHE B 1 143 ? -2.859 -17.219 5.023 1 95 143 PHE B N 1
ATOM 2259 C CA . PHE B 1 143 ? -4.102 -17.891 4.664 1 95 143 PHE B CA 1
ATOM 2260 C C . PHE B 1 143 ? -4.32 -19.125 5.535 1 95 143 PHE B C 1
ATOM 2262 O O . PHE B 1 143 ? -5.461 -19.5 5.812 1 95 143 PHE B O 1
#

Sequence (286 aa):
MCEFRRAADPDQKGFKKQFAIVVNDINTEFVFHNFDNKWLLLITQLGKIPALYNVAFDVKRDNRVIPYLHGPVDHPEYHVSVPVTMTCCMGADTDEIRGGIQFLINKTPLHKCPCELVIGLGLKQLQTADLKSIAKVLEVGVFMCEFRRAADPDQKGFKKQFAIVVNDINTEFVFHNFDNKWLLLITQLGKIPALYNVAFDVKRDNRVIPYLHGPVDHPEYHVSVPVTMTCCMGADTDEIRGGIQFLINKTPLHKCPCELVIGLGLKQLQTADLKSIAKVLEVGVF

Radius of gyration: 19.91 Å; Cα contacts (8 Å, |Δi|>4): 505; chains: 2; bounding box: 40×63×41 Å

pLDDT: mean 85.24, std 20.5, range [19.33, 98.75]

InterPro domains:
  IPR018788 Proteasome assembly chaperone 3 [PF10178] (41-139)
  IPR018788 Proteasome assembly chaperone 3 [PTHR31051] (10-138)
  IPR053720 Proteasome Assembly Chaperone [G3DSA:3.30.230.90] (14-141)

Nearest PDB structures (foldseek):
  2z5e-assembly1_B  TM=7.957E-01  e=1.643E-08  Homo sapiens
  8tm3-assembly1_i  TM=8.268E-01  e=1.621E-06  Homo sapiens
  8tm3-assembly1_j  TM=7.755E-01  e=2.794E-04  Homo sapiens
  2z5c-assembly2_E  TM=7.506E-01  e=1.094E-03  Saccharomyces cerevisiae
  2z5b-assembly1_B  TM=6.356E-01  e=2.626E-04  Saccharomyces cerevisiae

Solvent-accessible surface area (backbone atoms only — not comparable to full-atom values): 16505 Å² total; per-residue (Å²): 131,82,76,72,78,75,67,71,48,88,81,55,77,75,61,80,38,71,52,71,49,74,55,95,87,35,66,30,40,40,38,32,33,70,54,95,66,33,36,39,39,38,37,23,52,69,46,30,32,43,24,33,30,38,35,40,56,65,68,63,85,52,87,73,55,62,85,64,69,70,49,48,42,90,42,99,90,48,76,46,72,69,60,64,49,75,43,73,73,41,46,67,84,48,69,68,58,51,49,42,52,53,49,43,30,49,67,31,75,57,68,65,57,90,46,33,37,37,40,24,64,18,66,90,60,79,46,70,72,51,47,51,54,53,32,52,48,43,50,72,72,73,98,130,79,75,72,78,74,66,70,47,86,80,56,77,76,63,79,39,72,50,70,48,73,56,95,88,34,67,31,41,37,36,33,34,72,52,96,65,35,34,39,40,40,38,24,51,70,46,30,33,41,24,34,30,37,33,40,56,66,67,63,85,50,88,74,55,60,84,63,67,68,48,49,41,92,40,98,89,49,73,45,72,70,60,64,47,78,43,74,73,39,46,67,82,49,69,68,56,51,50,42,51,52,49,43,30,48,68,32,75,59,66,66,56,91,45,32,38,37,41,24,63,18,64,89,60,77,46,71,73,50,46,50,53,52,32,52,49,42,51,72,71,74,98

Organism: Drosophila grimshawi (NCBI:txid7222)